Protein AF-0000000076751721 (afdb_homodimer)

InterPro domains:
  IPR011051 RmlC-like cupin domain superfamily [SSF51182] (11-124)
  IPR013096 Cupin 2, conserved barrel [PF07883] (48-107)
  IPR014710 RmlC-like jelly roll fold [G3DSA:2.60.120.10] (3-121)
  IPR052535 Bacilysin biosynthesis H2HPP isomerase [PTHR40112] (23-117)

Nearest PDB structures (foldseek):
  5fq0-assembly1_A  TM=9.113E-01  e=2.205E-09  Halomonas sp.
  5fq0-assembly2_D  TM=9.084E-01  e=3.042E-09  Halomonas sp.
  5fpz-assembly1_A-2  TM=9.018E-01  e=3.042E-09  Yersinia enterocolitica subsp. enterocolitica 8081
  5fpx-assembly1_A  TM=9.061E-01  e=2.602E-08  Yersinia enterocolitica subsp. enterocolitica 8081
  3h9a-assembly1_A  TM=8.568E-01  e=2.922E-06  Bacillus subtilis

Secondary structure (DSSP, 8-state):
--HHHHHBT--EEGGGSPEEEEETTEEEEEEE-SS-EEEEEEE-TT-----B--SS--EEEEEEESEEEEEETTEEEEEETTEEEEEPTT--EEEEE-SSSEEEEEEESSPPGGGHHHHHHHHHHHT-/--HHHHHBT--EEGGGSPEEEEETTEEEEEEE-SS-EEEEEEE-TT-----B--SS--EEEEEEESEEEEEETTEEEEEETTEEEEEPTT--EEEEE-SSSEEEEEEESSPPGGGHHHHHHHHHHHT-

Solvent-accessible surface area (backbone atoms only — not comparable to full-atom values): 13202 Å² total; per-residue (Å²): 133,64,51,37,73,74,36,50,80,36,79,42,37,61,89,73,35,66,74,42,76,81,48,79,48,36,36,38,30,48,52,44,44,76,37,36,23,40,39,41,33,45,38,36,59,85,42,84,53,73,77,45,64,45,74,85,47,54,41,37,39,30,27,73,35,41,30,29,37,37,27,50,74,82,43,76,39,79,36,38,54,50,18,34,37,33,43,54,47,54,48,38,35,36,59,44,41,71,31,80,66,16,29,39,35,38,41,25,51,61,42,60,72,93,44,48,71,63,35,43,53,40,53,56,59,67,73,102,133,64,51,37,72,73,36,47,81,37,79,43,36,61,89,73,36,64,74,42,76,79,48,80,47,35,36,38,30,47,53,43,44,74,38,36,23,40,39,42,30,45,36,36,59,83,40,85,54,72,74,46,62,44,75,85,47,55,43,36,39,30,26,73,34,39,30,28,38,38,27,49,73,84,42,75,39,79,37,38,55,50,18,35,36,31,44,52,47,55,47,38,33,37,59,44,41,72,30,80,66,15,31,39,36,38,41,26,51,61,42,61,72,94,43,48,71,61,34,43,53,40,52,56,62,72,72,107

Structure (mmCIF, N/CA/C/O backbone):
data_AF-0000000076751721-model_v1
#
loop_
_entity.id
_entity.type
_entity.pdbx_description
1 polymer 'Mannose-6-phosphate isomerase'
#
loop_
_atom_site.group_PDB
_atom_site.id
_atom_site.type_symbol
_atom_site.label_atom_id
_atom_site.label_alt_id
_atom_site.label_comp_id
_atom_site.label_asym_id
_atom_site.label_entity_id
_atom_site.label_seq_id
_atom_site.pdbx_PDB_ins_code
_atom_site.Cartn_x
_atom_site.Cartn_y
_atom_site.Cartn_z
_atom_site.occupancy
_atom_site.B_iso_or_equiv
_atom_site.auth_seq_id
_atom_site.auth_comp_id
_atom_site.auth_asym_id
_atom_site.auth_atom_id
_atom_site.pdbx_PDB_model_num
ATOM 1 N N . MET A 1 1 ? -14.953 -9.938 15.547 1 56.03 1 MET A N 1
ATOM 2 C CA . MET A 1 1 ? -14.539 -10.688 14.367 1 56.03 1 MET A CA 1
ATOM 3 C C . MET A 1 1 ? -13.32 -10.039 13.711 1 56.03 1 MET A C 1
ATOM 5 O O . MET A 1 1 ? -13.234 -8.812 13.617 1 56.03 1 MET A O 1
ATOM 9 N N . LYS A 1 2 ? -12.359 -10.883 13.203 1 81.06 2 LYS A N 1
ATOM 10 C CA . LYS A 1 2 ? -11.148 -10.445 12.5 1 81.06 2 LYS A CA 1
ATOM 11 C C . LYS A 1 2 ? -11.484 -9.906 11.117 1 81.06 2 LYS A C 1
ATOM 13 O O . LYS A 1 2 ? -12.18 -10.57 10.336 1 81.06 2 LYS A O 1
ATOM 18 N N . LEU A 1 3 ? -11.25 -8.672 10.844 1 82.69 3 LEU A N 1
ATOM 19 C CA . LEU A 1 3 ? -11.586 -8.016 9.586 1 82.69 3 LEU A CA 1
ATOM 20 C C . LEU A 1 3 ? -11.156 -8.867 8.398 1 82.69 3 LEU A C 1
ATOM 22 O O . LEU A 1 3 ? -11.859 -8.945 7.391 1 82.69 3 LEU A O 1
ATOM 26 N N . SER A 1 4 ? -10.125 -9.602 8.664 1 88.19 4 SER A N 1
ATOM 27 C CA . SER A 1 4 ? -9.547 -10.367 7.562 1 88.19 4 SER A CA 1
ATOM 28 C C . SER A 1 4 ? -10.469 -11.5 7.133 1 88.19 4 SER A C 1
ATOM 30 O O . SER A 1 4 ? -10.508 -11.859 5.953 1 88.19 4 SER A O 1
ATOM 32 N N . GLU A 1 5 ? -11.195 -12.055 8.055 1 90.12 5 GLU A N 1
ATOM 33 C CA . GLU A 1 5 ? -12.062 -13.188 7.73 1 90.12 5 GLU A CA 1
ATOM 34 C C . GLU A 1 5 ? -13.07 -12.82 6.652 1 90.12 5 GLU A C 1
ATOM 36 O O . GLU A 1 5 ? -13.344 -13.617 5.754 1 90.12 5 GLU A O 1
ATOM 41 N N . ALA A 1 6 ? -13.555 -11.617 6.734 1 91.19 6 ALA A N 1
ATOM 42 C CA . ALA A 1 6 ? -14.539 -11.156 5.758 1 91.19 6 ALA A CA 1
ATOM 43 C C . ALA A 1 6 ? -13.867 -10.805 4.43 1 91.19 6 ALA A C 1
ATOM 45 O O . ALA A 1 6 ? -14.531 -10.758 3.389 1 91.19 6 ALA A O 1
ATOM 46 N N . LEU A 1 7 ? -12.586 -10.578 4.426 1 96.19 7 LEU A N 1
ATOM 47 C CA . LEU A 1 7 ? -11.875 -10.023 3.275 1 96.19 7 LEU A CA 1
ATOM 48 C C . LEU A 1 7 ? -11.164 -11.117 2.492 1 96.19 7 LEU A C 1
ATOM 50 O O . LEU A 1 7 ? -10.867 -10.945 1.31 1 96.19 7 LEU A O 1
ATOM 54 N N . TYR A 1 8 ? -10.867 -12.281 3.115 1 97 8 TYR A N 1
ATOM 55 C CA . TYR A 1 8 ? -10.156 -13.359 2.432 1 97 8 TYR A CA 1
ATOM 56 C C . TYR A 1 8 ? -10.891 -13.773 1.159 1 97 8 TYR A C 1
ATOM 58 O O . TYR A 1 8 ? -12.094 -14.039 1.186 1 97 8 TYR A O 1
ATOM 66 N N . ARG A 1 9 ? -10.156 -13.742 0.009 1 97.25 9 ARG A N 1
ATOM 67 C CA . ARG A 1 9 ? -10.656 -14.266 -1.262 1 97.25 9 ARG A CA 1
ATOM 68 C C . ARG A 1 9 ? -11.797 -13.406 -1.791 1 97.25 9 ARG A C 1
ATOM 70 O O . ARG A 1 9 ? -12.664 -13.906 -2.516 1 97.25 9 ARG A O 1
ATOM 77 N N . THR A 1 10 ? -11.961 -12.227 -1.315 1 97.5 10 THR A N 1
ATOM 78 C CA . THR A 1 10 ? -12.977 -11.297 -1.781 1 97.5 10 THR A CA 1
ATOM 79 C C . THR A 1 10 ? -12.336 -10.109 -2.5 1 97.5 10 THR A C 1
ATOM 81 O O . THR A 1 10 ? -11.555 -9.367 -1.903 1 97.5 10 THR A O 1
ATOM 84 N N . VAL A 1 11 ? -12.656 -9.945 -3.781 1 98.5 11 VAL A N 1
ATOM 85 C CA . VAL A 1 11 ? -12.164 -8.766 -4.492 1 98.5 11 VAL A CA 1
ATOM 86 C C . VAL A 1 11 ? -12.914 -7.527 -4.02 1 98.5 11 VAL A C 1
ATOM 88 O O . VAL A 1 11 ? -14.148 -7.492 -4.059 1 98.5 11 VAL A O 1
ATOM 91 N N . VAL A 1 12 ? -12.219 -6.617 -3.576 1 98.44 12 VAL A N 1
ATOM 92 C CA . VAL A 1 12 ? -12.75 -5.301 -3.242 1 98.44 12 VAL A CA 1
ATOM 93 C C . VAL A 1 12 ? -12.125 -4.242 -4.148 1 98.44 12 VAL A C 1
ATOM 95 O O . VAL A 1 12 ? -10.922 -4.262 -4.395 1 98.44 12 VAL A O 1
ATOM 98 N N . ASN A 1 13 ? -12.875 -3.406 -4.707 1 98.56 13 ASN A N 1
ATOM 99 C CA . ASN A 1 13 ? -12.375 -2.227 -5.41 1 98.56 13 ASN A CA 1
ATOM 100 C C . ASN A 1 13 ? -12.648 -0.95 -4.617 1 98.56 13 ASN A C 1
ATOM 102 O O . ASN A 1 13 ? -13.648 -0.858 -3.902 1 98.56 13 ASN A O 1
ATOM 106 N N . TRP A 1 14 ? -11.758 0.009 -4.785 1 98.5 14 TRP A N 1
ATOM 107 C CA . TRP A 1 14 ? -12 1.271 -4.09 1 98.5 14 TRP A CA 1
ATOM 108 C C . TRP A 1 14 ? -13.406 1.783 -4.359 1 98.5 14 TRP A C 1
ATOM 110 O O . TRP A 1 14 ? -14.031 2.398 -3.488 1 98.5 14 TRP A O 1
ATOM 120 N N . ASP A 1 15 ? -13.922 1.521 -5.508 1 96.31 15 ASP A N 1
ATOM 121 C CA . ASP A 1 15 ? -15.25 1.991 -5.898 1 96.31 15 ASP A CA 1
ATOM 122 C C . ASP A 1 15 ? -16.328 1.364 -5.023 1 96.31 15 ASP A C 1
ATOM 124 O O . ASP A 1 15 ? -17.438 1.89 -4.93 1 96.31 15 ASP A O 1
ATOM 128 N N . ASP A 1 16 ? -16 0.216 -4.379 1 93.62 16 ASP A N 1
ATOM 129 C CA . ASP A 1 16 ? -16.969 -0.505 -3.561 1 93.62 16 ASP A CA 1
ATOM 130 C C . ASP A 1 16 ? -16.844 -0.116 -2.09 1 93.62 16 ASP A C 1
ATOM 132 O O . ASP A 1 16 ? -17.672 -0.507 -1.265 1 93.62 16 ASP A O 1
ATOM 136 N N . VAL A 1 17 ? -15.82 0.586 -1.726 1 98 17 VAL A N 1
ATOM 137 C CA . VAL A 1 17 ? -15.562 0.967 -0.34 1 98 17 VAL A CA 1
ATOM 138 C C . VAL A 1 17 ? -16.344 2.234 -0.001 1 98 17 VAL A C 1
ATOM 140 O O . VAL A 1 17 ? -16.25 3.236 -0.717 1 98 17 VAL A O 1
ATOM 143 N N . PRO A 1 18 ? -17.141 2.199 1.048 1 97.5 18 PRO A N 1
ATOM 144 C CA . PRO A 1 18 ? -17.859 3.414 1.437 1 97.5 18 PRO A CA 1
ATOM 145 C C . PRO A 1 18 ? -16.938 4.625 1.582 1 97.5 18 PRO A C 1
ATOM 147 O O . PRO A 1 18 ? -15.844 4.508 2.123 1 97.5 18 PRO A O 1
ATOM 150 N N . GLU A 1 19 ? -17.422 5.723 1.109 1 97.94 19 GLU A N 1
ATOM 151 C CA . GLU A 1 19 ? -16.641 6.961 1.143 1 97.94 19 GLU A CA 1
ATOM 152 C C . GLU A 1 19 ? -17.109 7.871 2.275 1 97.94 19 GLU A C 1
ATOM 154 O O . GLU A 1 19 ? -18.312 8.031 2.5 1 97.94 19 GLU A O 1
ATOM 159 N N . ASP A 1 20 ? -16.141 8.469 2.957 1 97.56 20 ASP A N 1
ATOM 160 C CA . ASP A 1 20 ? -16.406 9.531 3.92 1 97.56 20 ASP A CA 1
ATOM 161 C C . ASP A 1 20 ? -15.922 10.875 3.393 1 97.56 20 ASP A C 1
ATOM 163 O O . ASP A 1 20 ? -14.828 10.977 2.838 1 97.56 20 ASP A O 1
ATOM 167 N N . VAL A 1 21 ? -16.781 11.852 3.586 1 98.06 21 VAL A N 1
ATOM 168 C CA . VAL A 1 21 ? -16.312 13.219 3.391 1 98.06 21 VAL A CA 1
ATOM 169 C C . VAL A 1 21 ? -15.766 13.773 4.707 1 98.06 21 VAL A C 1
ATOM 171 O O . VAL A 1 21 ? -16.531 14.062 5.629 1 98.06 21 VAL A O 1
ATOM 174 N N . ILE A 1 22 ? -14.508 13.961 4.766 1 97.88 22 ILE A N 1
ATOM 175 C CA . ILE A 1 22 ? -13.852 14.375 6 1 97.88 22 ILE A CA 1
ATOM 176 C C . ILE A 1 22 ? -13.984 15.891 6.168 1 97.88 22 ILE A C 1
ATOM 178 O O . ILE A 1 22 ? -14.258 16.375 7.266 1 97.88 22 ILE A O 1
ATOM 182 N N . ARG A 1 23 ? -13.852 16.656 5.148 1 97.69 23 ARG A N 1
ATOM 183 C CA . ARG A 1 23 ? -14 18.094 4.98 1 97.69 23 ARG A CA 1
ATOM 184 C C . ARG A 1 23 ? -14.047 18.469 3.506 1 97.69 23 ARG A C 1
ATOM 186 O O . ARG A 1 23 ? -13.758 17.641 2.637 1 97.69 23 ARG A O 1
ATOM 193 N N . PRO A 1 24 ? -14.5 19.703 3.238 1 98 24 PRO A N 1
ATOM 194 C CA . PRO A 1 24 ? -14.539 20.078 1.822 1 98 24 PRO A CA 1
ATOM 195 C C . PRO A 1 24 ? -13.219 19.812 1.104 1 98 24 PRO A C 1
ATOM 197 O O . PRO A 1 24 ? -12.164 20.281 1.541 1 98 24 PRO A O 1
ATOM 200 N N . GLY A 1 25 ? -13.25 18.984 0.011 1 98.44 25 GLY A N 1
ATOM 201 C CA . GLY A 1 25 ? -12.07 18.703 -0.801 1 98.44 25 GLY A CA 1
ATOM 202 C C . GLY A 1 25 ? -11.32 17.469 -0.359 1 98.44 25 GLY A C 1
ATOM 203 O O . GLY A 1 25 ? -10.297 17.109 -0.953 1 98.44 25 GLY A O 1
ATOM 204 N N . VAL A 1 26 ? -11.758 16.812 0.747 1 98.75 26 VAL A N 1
ATOM 205 C CA . VAL A 1 26 ? -11.086 15.617 1.245 1 98.75 26 VAL A CA 1
ATOM 206 C C . VAL A 1 26 ? -12.094 14.477 1.374 1 98.75 26 VAL A C 1
ATOM 208 O O . VAL A 1 26 ? -12.984 14.523 2.223 1 98.75 26 VAL A O 1
ATOM 211 N N . ARG A 1 27 ? -11.953 13.492 0.488 1 98.62 27 ARG A N 1
ATOM 212 C CA . ARG A 1 27 ? -12.734 12.258 0.553 1 98.62 27 ARG A CA 1
ATOM 213 C C . ARG A 1 27 ? -11.844 11.07 0.887 1 98.62 27 ARG A C 1
ATOM 215 O O . ARG A 1 27 ? -10.719 10.969 0.393 1 98.62 27 ARG A O 1
ATOM 222 N N . ARG A 1 28 ? -12.391 10.172 1.728 1 98.75 28 ARG A N 1
ATOM 223 C CA . ARG A 1 28 ? -11.57 9.07 2.227 1 98.75 28 ARG A CA 1
ATOM 224 C C . ARG A 1 28 ? -12.305 7.738 2.092 1 98.75 28 ARG A C 1
ATOM 226 O O . ARG A 1 28 ? -13.516 7.664 2.322 1 98.75 28 ARG A O 1
ATOM 233 N N . ARG A 1 29 ? -11.648 6.715 1.671 1 98.62 29 ARG A N 1
ATOM 234 C CA . ARG A 1 29 ? -12.047 5.312 1.725 1 98.62 29 ARG A CA 1
ATOM 235 C C . ARG A 1 29 ? -11.031 4.484 2.502 1 98.62 29 ARG A C 1
ATOM 237 O O . ARG A 1 29 ? -9.82 4.68 2.359 1 98.62 29 ARG A O 1
ATOM 244 N N . VAL A 1 30 ? -11.531 3.555 3.371 1 98.69 30 VAL A N 1
ATOM 245 C CA . VAL A 1 30 ? -10.617 2.812 4.238 1 98.69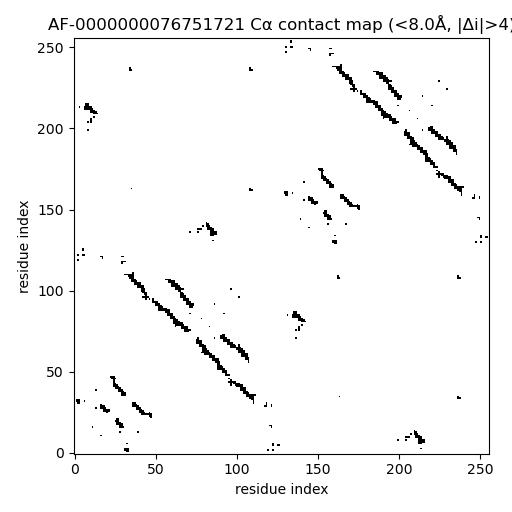 30 VAL A CA 1
ATOM 246 C C . VAL A 1 30 ? -10.789 1.313 4.008 1 98.69 30 VAL A C 1
ATOM 248 O O . VAL A 1 30 ? -11.906 0.791 4.09 1 98.69 30 VAL A O 1
ATOM 251 N N . TYR A 1 31 ? -9.766 0.649 3.641 1 98.44 31 TYR A N 1
ATOM 252 C CA . TYR A 1 31 ? -9.641 -0.803 3.586 1 98.44 31 TYR A CA 1
ATOM 253 C C . TYR A 1 31 ? -8.641 -1.3 4.629 1 98.44 31 TYR A C 1
ATOM 255 O O . TYR A 1 31 ? -7.469 -0.928 4.602 1 98.44 31 TYR A O 1
ATOM 263 N N . SER A 1 32 ? -9.086 -2.117 5.543 1 98.38 32 SER A N 1
ATOM 264 C CA . SER A 1 32 ? -8.211 -2.566 6.621 1 98.38 32 SER A CA 1
ATOM 265 C C . SER A 1 32 ? -8.297 -4.078 6.809 1 98.38 32 SER A C 1
ATOM 267 O O . SER A 1 32 ? -9.391 -4.633 6.91 1 98.38 32 SER A O 1
ATOM 269 N N . THR A 1 33 ? -7.156 -4.723 6.75 1 97.81 33 THR A N 1
ATOM 270 C CA . THR A 1 33 ? -7.031 -6.082 7.266 1 97.81 33 THR A CA 1
ATOM 271 C C . THR A 1 33 ? -6.645 -6.066 8.742 1 97.81 33 THR A C 1
ATOM 273 O O . THR A 1 33 ? -6.648 -5.008 9.383 1 97.81 33 THR A O 1
ATOM 276 N N . ASP A 1 34 ? -6.375 -7.258 9.289 1 96.75 34 ASP A N 1
ATOM 277 C CA . ASP A 1 34 ? -5.914 -7.316 10.672 1 96.75 34 ASP A CA 1
ATOM 278 C C . ASP A 1 34 ? -4.473 -6.824 10.789 1 96.75 34 ASP A C 1
ATOM 280 O O . ASP A 1 34 ? -4.004 -6.52 11.891 1 96.75 34 ASP A O 1
ATOM 284 N N . GLU A 1 35 ? -3.74 -6.723 9.672 1 97.38 35 GLU A N 1
ATOM 285 C CA . GLU A 1 35 ? -2.303 -6.477 9.742 1 97.38 35 GLU A CA 1
ATOM 286 C C . GLU A 1 35 ? -1.947 -5.113 9.148 1 97.38 35 GLU A C 1
ATOM 288 O O . GLU A 1 35 ? -0.91 -4.539 9.477 1 97.38 35 GLU A O 1
ATOM 293 N N . VAL A 1 36 ? -2.758 -4.637 8.25 1 98.44 36 VAL A N 1
ATOM 294 C CA . VAL A 1 36 ? -2.424 -3.406 7.543 1 98.44 36 VAL A CA 1
ATOM 295 C C . VAL A 1 36 ? -3.703 -2.646 7.195 1 98.44 36 VAL A C 1
ATOM 297 O O . VAL A 1 36 ? -4.75 -3.256 6.965 1 98.44 36 VAL A O 1
ATOM 300 N N . MET A 1 37 ? -3.627 -1.341 7.277 1 98.69 37 MET A N 1
ATOM 301 C CA . MET A 1 37 ? -4.727 -0.445 6.93 1 98.69 37 MET A CA 1
ATOM 302 C C . MET A 1 37 ? -4.316 0.504 5.809 1 98.69 37 MET A C 1
ATOM 304 O O . MET A 1 37 ? -3.242 1.104 5.855 1 98.69 37 MET A O 1
ATOM 308 N N . LEU A 1 38 ? -5.129 0.539 4.77 1 98.88 38 LEU A N 1
ATOM 309 C CA . LEU A 1 38 ? -4.969 1.455 3.645 1 98.88 38 LEU A CA 1
ATOM 310 C C . LEU A 1 38 ? -6.051 2.533 3.664 1 98.88 38 LEU A C 1
ATOM 312 O O . LEU A 1 38 ? -7.242 2.221 3.676 1 98.88 38 LEU A O 1
ATOM 316 N N . CYS A 1 39 ? -5.641 3.773 3.697 1 98.88 39 CYS A N 1
ATOM 317 C CA . CYS A 1 39 ? -6.547 4.914 3.613 1 98.88 39 CYS A CA 1
ATOM 318 C C . CYS A 1 39 ? -6.352 5.672 2.307 1 98.88 39 CYS A C 1
ATOM 320 O O . CYS A 1 39 ? -5.344 6.363 2.133 1 98.88 39 CYS A O 1
ATOM 322 N N . TRP A 1 40 ? -7.293 5.512 1.4 1 98.81 40 TRP A N 1
ATOM 323 C CA . TRP A 1 40 ? -7.305 6.156 0.091 1 98.81 40 TRP A CA 1
ATOM 324 C C . TRP A 1 40 ? -7.977 7.523 0.162 1 98.81 40 TRP A C 1
ATOM 326 O O . TRP A 1 40 ? -9.125 7.637 0.599 1 98.81 40 TRP A O 1
ATOM 336 N N . HIS A 1 41 ? -7.273 8.578 -0.201 1 98.88 41 HIS A N 1
ATOM 337 C CA . HIS A 1 41 ? -7.785 9.938 -0.125 1 98.88 41 HIS A CA 1
ATOM 338 C C . HIS A 1 41 ? -7.805 10.602 -1.5 1 98.88 41 HIS A C 1
ATOM 340 O O . HIS A 1 41 ? -6.812 10.555 -2.229 1 98.88 41 HIS A O 1
ATOM 346 N N . SER A 1 42 ? -8.898 11.188 -1.863 1 98.81 42 SER A N 1
ATOM 347 C CA . SER A 1 42 ? -8.984 12.156 -2.951 1 98.81 42 SER A CA 1
ATOM 348 C C . SER A 1 42 ? -8.914 13.586 -2.424 1 98.81 42 SER A C 1
ATOM 350 O O . SER A 1 42 ? -9.734 13.984 -1.599 1 98.81 42 SER A O 1
ATOM 352 N N . LEU A 1 43 ? -7.973 14.32 -2.924 1 98.88 43 LEU A N 1
ATOM 353 C CA . LEU A 1 43 ? -7.656 15.617 -2.33 1 98.88 43 LEU A CA 1
ATOM 354 C C . LEU A 1 43 ? -7.789 16.734 -3.359 1 98.88 43 LEU A C 1
ATOM 356 O O . LEU A 1 43 ? -7.234 16.641 -4.457 1 98.88 43 LEU A O 1
ATOM 360 N N . SER A 1 44 ? -8.438 17.781 -3.006 1 98.75 44 SER A N 1
ATOM 361 C CA . SER A 1 44 ? -8.617 18.906 -3.906 1 98.75 44 SER A CA 1
ATOM 362 C C . SER A 1 44 ? -7.566 19.984 -3.662 1 98.75 44 SER A C 1
ATOM 364 O O . SER A 1 44 ? -7.172 20.219 -2.52 1 98.75 44 SER A O 1
ATOM 366 N N . VAL A 1 45 ? -7.188 20.594 -4.734 1 98.75 45 VAL A N 1
ATOM 367 C CA . VAL A 1 45 ? -6.371 21.797 -4.598 1 98.75 45 VAL A CA 1
ATOM 368 C C . VAL A 1 45 ? -7.164 22.891 -3.871 1 98.75 45 VAL A C 1
ATOM 370 O O . VAL A 1 45 ? -8.328 23.125 -4.191 1 98.75 45 VAL A O 1
ATOM 373 N N . GLY A 1 46 ? -6.57 23.438 -2.871 1 98.38 46 GLY A N 1
ATOM 374 C CA . GLY A 1 46 ? -7.215 24.531 -2.152 1 98.38 46 GLY A CA 1
ATOM 375 C C . GLY A 1 46 ? -7.906 24.078 -0.88 1 98.38 46 GLY A C 1
ATOM 376 O O . GLY A 1 46 ? -8.453 24.891 -0.141 1 98.38 46 GLY A O 1
ATOM 377 N N . MET A 1 47 ? -7.852 22.797 -0.566 1 98.19 47 MET A N 1
ATOM 378 C CA . MET A 1 47 ? -8.445 22.281 0.662 1 98.19 47 MET A CA 1
ATOM 379 C C . MET A 1 47 ? -7.758 22.859 1.891 1 98.19 47 MET A C 1
ATOM 381 O O . MET A 1 47 ? -6.637 23.359 1.8 1 98.19 47 MET A O 1
ATOM 385 N N . ASP A 1 48 ? -8.469 22.766 3.021 1 98 48 ASP A N 1
ATOM 386 C CA . ASP A 1 48 ? -7.836 23.109 4.289 1 98 48 ASP A CA 1
ATOM 387 C C . ASP A 1 48 ? -6.762 22.109 4.668 1 98 48 ASP A C 1
ATOM 389 O O . ASP A 1 48 ? -7.004 20.891 4.641 1 98 48 ASP A O 1
ATOM 393 N N . LEU A 1 49 ? -5.516 22.375 5 1 96.69 49 LEU A N 1
ATOM 394 C CA . LEU A 1 49 ? -4.352 21.5 5.156 1 96.69 49 LEU A CA 1
ATOM 395 C C . LEU A 1 49 ? -4.34 20.844 6.531 1 96.69 49 LEU A C 1
ATOM 397 O O . LEU A 1 49 ? -3.902 19.703 6.676 1 96.69 49 LEU A O 1
ATOM 401 N N . ARG A 1 50 ? -4.648 21.297 7.523 1 95.69 50 ARG A N 1
ATOM 402 C CA . ARG A 1 50 ? -4.809 20.812 8.891 1 95.69 50 ARG A CA 1
ATOM 403 C C . ARG A 1 50 ? -3.568 20.062 9.367 1 95.69 50 ARG A C 1
ATOM 405 O O . ARG A 1 50 ? -3.586 18.844 9.492 1 95.69 50 ARG A O 1
ATOM 412 N N . PRO A 1 51 ? -2.533 20.719 9.766 1 98.19 51 PRO A N 1
ATOM 413 C CA . PRO A 1 51 ? -1.348 20.078 10.352 1 98.19 51 PRO A CA 1
ATOM 414 C C . PRO A 1 51 ? -1.667 19.281 11.609 1 98.19 51 PRO A C 1
ATOM 416 O O . PRO A 1 51 ? -2.492 19.703 12.422 1 98.19 51 PRO A O 1
ATOM 419 N N . HIS A 1 52 ? -1.099 18.031 11.773 1 98.06 52 HIS A N 1
ATOM 420 C CA . HIS A 1 52 ? -1.307 17.172 12.938 1 98.06 52 HIS A CA 1
ATOM 421 C C . HIS A 1 52 ? -0.163 16.188 13.094 1 98.06 52 HIS A C 1
ATOM 423 O O . HIS A 1 52 ? 0.755 16.141 12.273 1 98.06 52 HIS A O 1
ATOM 429 N N . SER A 1 53 ? -0.135 15.461 14.195 1 97.69 53 SER A N 1
ATOM 430 C CA . SER A 1 53 ? 0.855 14.422 14.461 1 97.69 53 SER A CA 1
ATOM 431 C C . SER A 1 53 ? 0.22 13.211 15.141 1 97.69 53 SER A C 1
ATOM 433 O O . SER A 1 53 ? -0.899 13.297 15.648 1 97.69 53 SER A O 1
ATOM 435 N N . HIS A 1 54 ? 0.823 12.094 14.914 1 95.19 54 HIS A N 1
ATOM 436 C CA . HIS A 1 54 ? 0.498 10.859 15.633 1 95.19 54 HIS A CA 1
ATOM 437 C C . HIS A 1 54 ? 1.698 10.352 16.422 1 95.19 54 HIS A C 1
ATOM 439 O O . HIS A 1 54 ? 2.791 10.203 15.867 1 95.19 54 HIS A O 1
ATOM 445 N N . ALA A 1 55 ? 1.512 10.031 17.688 1 92.44 55 ALA A N 1
ATOM 446 C CA . ALA A 1 55 ? 2.635 9.711 18.562 1 92.44 55 ALA A CA 1
ATOM 447 C C . ALA A 1 55 ? 3.037 8.25 18.438 1 92.44 55 ALA A C 1
ATOM 449 O O . ALA A 1 55 ? 4.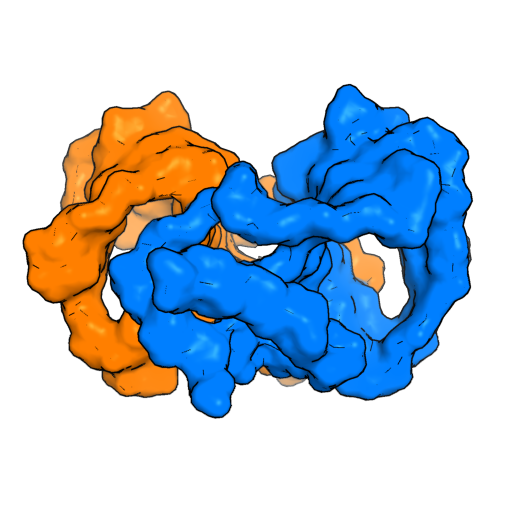199 7.895 18.641 1 92.44 55 ALA A O 1
ATOM 450 N N . ASP A 1 56 ? 2.203 7.41 18.031 1 92.56 56 ASP A N 1
ATOM 451 C CA . ASP A 1 56 ? 2.402 5.996 18.328 1 92.56 56 ASP A CA 1
ATOM 452 C C . ASP A 1 56 ? 2.613 5.191 17.047 1 92.56 56 ASP A C 1
ATOM 454 O O . ASP A 1 56 ? 2.777 3.971 17.094 1 92.56 56 ASP A O 1
ATOM 458 N N . PHE A 1 57 ? 2.58 5.805 15.922 1 94.94 57 PHE A N 1
ATOM 459 C CA . PHE A 1 57 ? 2.777 5 14.719 1 94.94 57 PHE A CA 1
ATOM 460 C C . PHE A 1 57 ? 3.35 5.848 13.594 1 94.94 57 PHE A C 1
ATOM 462 O O . PHE A 1 57 ? 3.121 7.055 13.539 1 94.94 57 PHE A O 1
ATOM 469 N N . ASP A 1 58 ? 4.148 5.238 12.719 1 97.88 58 ASP A N 1
ATOM 470 C CA . ASP A 1 58 ? 4.578 5.828 11.453 1 97.88 58 ASP A CA 1
ATOM 471 C C . ASP A 1 58 ? 3.43 5.859 10.445 1 97.88 58 ASP A C 1
ATOM 473 O O . ASP A 1 58 ? 2.465 5.105 10.578 1 97.88 58 ASP A O 1
ATOM 477 N N . GLN A 1 59 ? 3.492 6.738 9.586 1 98.69 59 GLN A N 1
ATOM 478 C CA . GLN A 1 59 ? 2.578 6.82 8.453 1 98.69 59 GLN A CA 1
ATOM 479 C C . GLN A 1 59 ? 3.34 6.777 7.129 1 98.69 59 GLN A C 1
ATOM 481 O O . GLN A 1 59 ? 4.227 7.602 6.891 1 98.69 59 GLN A O 1
ATOM 486 N N . LEU A 1 60 ? 3.078 5.781 6.301 1 98.88 60 LEU A N 1
ATOM 487 C CA . LEU A 1 60 ? 3.631 5.738 4.953 1 98.88 60 LEU A CA 1
ATOM 488 C C . LEU A 1 60 ? 2.646 6.32 3.941 1 98.88 60 LEU A C 1
ATOM 490 O O . LEU A 1 60 ? 1.548 5.789 3.762 1 98.88 60 LEU A O 1
ATOM 494 N N . ALA A 1 61 ? 3.006 7.434 3.318 1 98.94 61 ALA A N 1
ATOM 495 C CA . ALA A 1 61 ? 2.172 8.094 2.314 1 98.94 61 ALA A CA 1
ATOM 496 C C . ALA A 1 61 ? 2.631 7.738 0.903 1 98.94 61 ALA A C 1
ATOM 498 O O . ALA A 1 61 ? 3.826 7.781 0.603 1 98.94 61 ALA A O 1
ATOM 499 N N . LEU A 1 62 ? 1.763 7.363 0.054 1 98.94 62 LEU A N 1
ATOM 500 C CA . LEU A 1 62 ? 1.983 7.145 -1.372 1 98.94 62 LEU A CA 1
ATOM 501 C C . LEU A 1 62 ? 1.122 8.086 -2.205 1 98.94 62 LEU A C 1
ATOM 503 O O . LEU A 1 62 ? -0.053 8.297 -1.897 1 98.94 62 LEU A O 1
ATOM 507 N N . ILE A 1 63 ? 1.673 8.633 -3.271 1 98.94 63 ILE A N 1
ATOM 508 C CA . ILE A 1 63 ? 0.864 9.344 -4.258 1 98.94 63 ILE A CA 1
ATOM 509 C C . ILE A 1 63 ? 0.547 8.422 -5.43 1 98.94 63 ILE A C 1
ATOM 511 O O . ILE A 1 63 ? 1.451 7.988 -6.148 1 98.94 63 ILE A O 1
ATOM 515 N N . LEU A 1 64 ? -0.706 8.102 -5.609 1 98.75 64 LEU A N 1
ATOM 516 C CA . LEU A 1 64 ? -1.13 7.223 -6.695 1 98.75 64 LEU A CA 1
ATOM 517 C C . LEU A 1 64 ? -1.362 8.016 -7.977 1 98.75 64 LEU A C 1
ATOM 519 O O . LEU A 1 64 ? -1.187 7.496 -9.078 1 98.75 64 LEU A O 1
ATOM 523 N N . ALA A 1 65 ? -1.789 9.203 -7.828 1 98.62 65 ALA A N 1
ATOM 524 C CA . ALA A 1 65 ? -2.031 10.109 -8.945 1 98.62 65 ALA A CA 1
ATOM 525 C C . ALA A 1 65 ? -1.829 11.562 -8.523 1 98.62 65 ALA A C 1
ATOM 527 O O . ALA A 1 65 ? -2.158 11.945 -7.398 1 98.62 65 ALA A O 1
ATOM 528 N N . GLY A 1 66 ? -1.327 12.375 -9.453 1 98.69 66 GLY A N 1
ATOM 529 C CA . GLY A 1 66 ? -1.184 13.805 -9.234 1 98.69 66 GLY A CA 1
ATOM 530 C C . GLY A 1 66 ? 0.132 14.18 -8.578 1 98.69 66 GLY A C 1
ATOM 531 O O . GLY A 1 66 ? 1.133 13.477 -8.734 1 98.69 66 GLY A O 1
ATOM 532 N N . GLU A 1 67 ? 0.109 15.398 -8.07 1 98.88 67 GLU A N 1
ATOM 533 C CA . GLU A 1 67 ? 1.284 16 -7.457 1 98.88 67 GLU A CA 1
ATOM 534 C C . GLU A 1 67 ? 0.917 16.734 -6.164 1 98.88 67 GLU A C 1
ATOM 536 O O . GLU A 1 67 ? -0.147 17.344 -6.074 1 98.88 67 GLU A O 1
ATOM 541 N N . ALA A 1 68 ? 1.812 16.656 -5.199 1 98.94 68 ALA A N 1
ATOM 542 C CA . ALA A 1 68 ? 1.582 17.344 -3.926 1 98.94 68 ALA A CA 1
ATOM 543 C C . ALA A 1 68 ? 2.9 17.703 -3.252 1 98.94 68 ALA A C 1
ATOM 545 O O . ALA A 1 68 ? 3.941 17.109 -3.543 1 98.94 68 ALA A O 1
ATOM 546 N N . ASP A 1 69 ? 2.871 18.688 -2.508 1 98.94 69 ASP A N 1
ATOM 547 C CA . ASP A 1 69 ? 3.898 18.906 -1.496 1 98.94 69 ASP A CA 1
ATOM 548 C C . ASP A 1 69 ? 3.475 18.328 -0.147 1 98.94 69 ASP A C 1
ATOM 550 O O . ASP A 1 69 ? 2.447 18.719 0.408 1 98.94 69 ASP A O 1
ATOM 554 N N . TYR A 1 70 ? 4.215 17.359 0.317 1 98.94 70 TYR A N 1
ATOM 555 C CA . TYR A 1 70 ? 3.982 16.766 1.63 1 98.94 70 TYR A CA 1
ATOM 556 C C . TYR A 1 70 ? 4.93 17.344 2.67 1 98.94 70 TYR A C 1
ATOM 558 O O . TYR A 1 70 ? 6.152 17.25 2.531 1 98.94 70 TYR A O 1
ATOM 566 N N . TYR A 1 71 ? 4.367 17.938 3.691 1 98.94 71 TYR A N 1
ATOM 567 C CA . TYR A 1 71 ? 5.176 18.625 4.688 1 98.94 71 TYR A CA 1
ATOM 568 C C . TYR A 1 71 ? 5.41 17.734 5.906 1 98.94 71 TYR A C 1
ATOM 570 O O . TYR A 1 71 ? 4.473 17.125 6.426 1 98.94 71 TYR A O 1
ATOM 578 N N . ILE A 1 72 ? 6.668 17.656 6.32 1 98.81 72 ILE A N 1
ATOM 579 C CA . ILE A 1 72 ? 7.055 17.094 7.609 1 98.81 72 ILE A CA 1
ATOM 580 C C . ILE A 1 72 ? 7.867 18.125 8.398 1 98.81 72 ILE A C 1
ATOM 582 O O . ILE A 1 72 ? 8.93 18.562 7.949 1 98.81 72 ILE A O 1
ATOM 586 N N . ASP A 1 73 ? 7.34 18.516 9.547 1 98.31 73 ASP A N 1
ATOM 587 C CA . ASP A 1 73 ? 7.957 19.562 10.367 1 98.31 73 ASP A CA 1
ATOM 588 C C . ASP A 1 73 ? 8.289 20.797 9.531 1 98.31 73 ASP A C 1
ATOM 590 O O . ASP A 1 73 ? 9.422 21.281 9.555 1 98.31 73 ASP A O 1
ATOM 594 N N . ASP A 1 74 ? 7.363 21.094 8.656 1 97.44 74 ASP A N 1
ATOM 595 C CA . ASP A 1 74 ? 7.324 22.328 7.871 1 97.44 74 ASP A CA 1
ATOM 596 C C . ASP A 1 74 ? 8.344 22.281 6.734 1 97.44 74 ASP A C 1
ATOM 598 O O . ASP A 1 74 ? 8.633 23.312 6.117 1 97.44 74 ASP A O 1
ATOM 602 N N . VAL A 1 75 ? 8.969 21.141 6.52 1 98.5 75 VAL A N 1
ATOM 603 C CA . VAL A 1 75 ? 9.82 20.953 5.352 1 98.5 75 VAL A CA 1
ATOM 604 C C . VAL A 1 75 ? 9.016 20.297 4.223 1 98.5 75 VAL A C 1
ATOM 606 O O . VAL A 1 75 ? 8.453 19.219 4.391 1 98.5 75 VAL A O 1
ATOM 609 N N . PRO A 1 76 ? 8.898 20.953 3.066 1 98.69 76 PRO A N 1
ATOM 610 C CA . PRO A 1 76 ? 8.133 20.375 1.955 1 98.69 76 PRO A CA 1
ATOM 611 C C . PRO A 1 76 ? 8.883 19.25 1.238 1 98.69 76 PRO A C 1
ATOM 613 O O . PRO A 1 76 ? 10.102 19.344 1.045 1 98.69 76 PRO A O 1
ATOM 616 N N . HIS A 1 77 ? 8.234 18.266 0.896 1 98.88 77 HIS A N 1
ATOM 617 C CA . HIS A 1 77 ? 8.688 17.141 0.078 1 98.88 77 HIS A CA 1
ATOM 618 C C . HIS A 1 77 ? 7.812 16.969 -1.161 1 98.88 77 HIS A C 1
ATOM 620 O O . HIS A 1 77 ? 6.641 16.609 -1.056 1 98.88 77 HIS A O 1
ATOM 626 N N . ARG A 1 78 ? 8.344 17.219 -2.293 1 98.88 78 ARG A N 1
ATOM 627 C CA . ARG A 1 78 ? 7.59 17.094 -3.537 1 98.88 78 ARG A CA 1
ATOM 628 C C . ARG A 1 78 ? 7.348 15.625 -3.885 1 98.88 78 ARG A C 1
ATOM 630 O O . ARG A 1 78 ? 8.289 14.844 -3.979 1 98.88 78 ARG A O 1
ATOM 637 N N . MET A 1 79 ? 6.098 15.352 -4.074 1 98.81 79 MET A N 1
ATOM 638 C CA . MET A 1 79 ? 5.703 13.984 -4.41 1 98.81 79 MET A CA 1
ATOM 639 C C . MET A 1 79 ? 4.855 13.961 -5.68 1 98.81 79 MET A C 1
ATOM 641 O O . MET A 1 79 ? 3.998 14.828 -5.875 1 98.81 79 MET A O 1
ATOM 645 N N . THR A 1 80 ? 5.152 13.047 -6.543 1 98.81 80 THR A N 1
ATOM 646 C CA . THR A 1 80 ? 4.379 12.781 -7.75 1 98.81 80 THR A CA 1
ATOM 647 C C . THR A 1 80 ? 3.879 11.344 -7.77 1 98.81 80 THR A C 1
ATOM 649 O O . THR A 1 80 ? 4.191 10.555 -6.867 1 98.81 80 THR A O 1
ATOM 652 N N . ALA A 1 81 ? 3.074 11.031 -8.734 1 98.75 81 ALA A N 1
ATOM 653 C CA . ALA A 1 81 ? 2.576 9.656 -8.836 1 98.75 81 ALA A CA 1
ATOM 654 C C . ALA A 1 81 ? 3.715 8.648 -8.711 1 98.75 81 ALA A C 1
ATOM 656 O O . ALA A 1 81 ? 4.754 8.789 -9.359 1 98.75 81 ALA A O 1
ATOM 657 N N . GLY A 1 82 ? 3.518 7.707 -7.762 1 98.62 82 GLY A N 1
ATOM 658 C CA . GLY A 1 82 ? 4.523 6.684 -7.539 1 98.62 82 GLY A CA 1
ATOM 659 C C . GLY A 1 82 ? 5.445 6.996 -6.375 1 98.62 82 GLY A C 1
ATOM 660 O O . GLY A 1 82 ? 6.23 6.145 -5.949 1 98.62 82 GLY A O 1
ATOM 661 N N . SER A 1 83 ? 5.352 8.188 -5.832 1 98.88 83 SER A N 1
ATOM 662 C CA . SER A 1 83 ? 6.195 8.594 -4.719 1 98.88 83 SER A CA 1
ATOM 663 C C . SER A 1 83 ? 5.734 7.965 -3.41 1 98.88 83 SER A C 1
ATOM 665 O O . SER A 1 83 ? 4.539 7.727 -3.219 1 98.88 83 SER A O 1
ATOM 667 N N . MET A 1 84 ? 6.672 7.695 -2.51 1 98.81 84 MET A N 1
ATOM 668 C CA . MET A 1 84 ? 6.473 7.254 -1.132 1 98.81 84 MET A CA 1
ATOM 669 C C . MET A 1 84 ? 7.242 8.141 -0.159 1 98.81 84 MET A C 1
ATOM 671 O O . MET A 1 84 ? 8.344 8.602 -0.466 1 98.81 84 MET A O 1
ATOM 675 N N . LEU A 1 85 ? 6.648 8.391 0.936 1 98.88 85 LEU A N 1
ATOM 676 C CA . LEU A 1 85 ? 7.254 9.18 2.006 1 98.88 85 LEU A CA 1
ATOM 677 C C . LEU A 1 85 ? 6.867 8.625 3.373 1 98.88 85 LEU A C 1
ATOM 679 O O . LEU A 1 85 ? 5.68 8.539 3.699 1 98.88 85 LEU A O 1
ATOM 683 N N . LEU A 1 86 ? 7.863 8.227 4.152 1 98.81 86 LEU A N 1
ATOM 684 C CA . LEU A 1 86 ? 7.625 7.707 5.496 1 98.81 86 LEU A CA 1
ATOM 685 C C . LEU A 1 86 ? 7.707 8.82 6.535 1 98.81 86 LEU A C 1
ATOM 687 O O . LEU A 1 86 ? 8.758 9.43 6.711 1 98.81 86 LEU A O 1
ATOM 691 N N . VAL A 1 87 ? 6.605 9.078 7.172 1 98.75 87 VAL A N 1
ATOM 692 C CA . VAL A 1 87 ? 6.488 10.07 8.234 1 98.75 87 VAL A CA 1
ATOM 693 C C . VAL A 1 87 ? 6.73 9.414 9.586 1 98.75 87 VAL A C 1
ATOM 695 O O . VAL A 1 87 ? 5.98 8.523 9.992 1 98.75 87 VAL A O 1
ATOM 698 N N . PRO A 1 88 ? 7.77 9.805 10.297 1 98.06 88 PRO A N 1
ATOM 699 C CA . PRO A 1 88 ? 8.023 9.164 11.586 1 98.06 88 PRO A CA 1
ATOM 700 C C . PRO A 1 88 ? 6.988 9.539 12.648 1 98.06 88 PRO A C 1
ATOM 702 O O . PRO A 1 88 ? 6.488 10.672 12.648 1 98.06 88 PRO A O 1
ATOM 705 N N . ALA A 1 89 ? 6.746 8.562 13.516 1 97.69 89 ALA A N 1
ATOM 706 C CA . ALA A 1 89 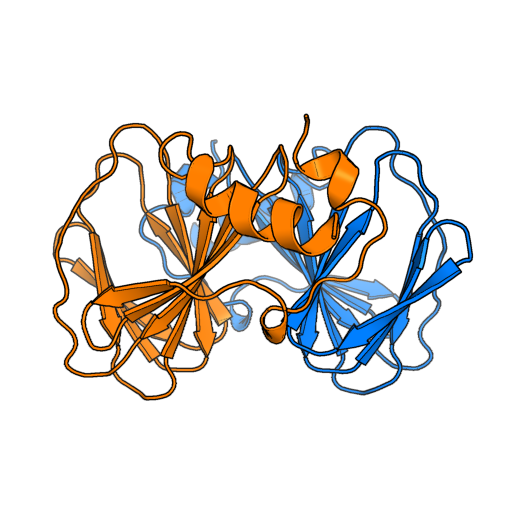? 5.879 8.828 14.656 1 97.69 89 ALA A CA 1
ATOM 707 C C . ALA A 1 89 ? 6.293 10.109 15.375 1 97.69 89 ALA A C 1
ATOM 709 O O . ALA A 1 89 ? 7.484 10.359 15.57 1 97.69 89 ALA A O 1
ATOM 710 N N . GLY A 1 90 ? 5.297 10.938 15.656 1 98 90 GLY A N 1
ATOM 711 C CA . GLY A 1 90 ? 5.531 12.148 16.422 1 98 90 GLY A CA 1
ATOM 712 C C . GLY A 1 90 ? 5.738 13.375 15.562 1 98 90 GLY A C 1
ATOM 713 O O . GLY A 1 90 ? 5.609 14.5 16.031 1 98 90 GLY A O 1
ATOM 714 N N . ALA A 1 91 ? 6.121 13.234 14.32 1 98.38 91 ALA A N 1
ATOM 715 C CA . ALA A 1 91 ? 6.406 14.367 13.438 1 98.38 91 ALA A CA 1
ATOM 716 C C . ALA A 1 91 ? 5.121 15.055 12.992 1 98.38 91 ALA A C 1
ATOM 718 O O . ALA A 1 91 ? 4.152 14.391 12.617 1 98.38 91 ALA A O 1
ATOM 719 N N . GLU A 1 92 ? 5.07 16.312 13.094 1 98.69 92 GLU A N 1
ATOM 720 C CA . GLU A 1 92 ? 3.963 17.047 12.5 1 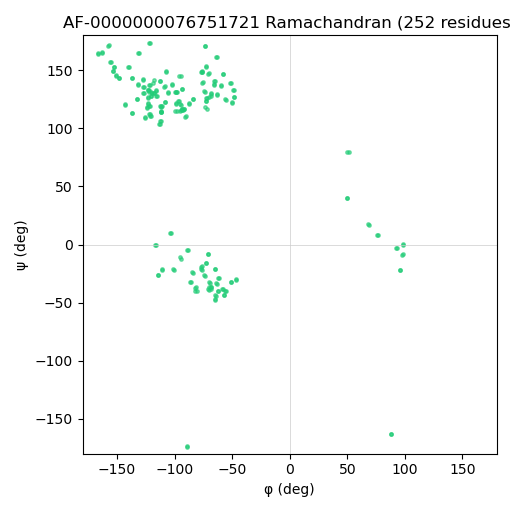98.69 92 GLU A CA 1
ATOM 721 C C . GLU A 1 92 ? 3.986 16.938 10.977 1 98.69 92 GLU A C 1
ATOM 723 O O . GLU A 1 92 ? 5.047 17.047 10.359 1 98.69 92 GLU A O 1
ATOM 728 N N . HIS A 1 93 ? 2.789 16.75 10.352 1 98.81 93 HIS A N 1
ATOM 729 C CA . HIS A 1 93 ? 2.777 16.578 8.898 1 98.81 93 HIS A CA 1
ATOM 730 C C . HIS A 1 93 ? 1.429 16.969 8.312 1 98.81 93 HIS A C 1
ATOM 732 O O . HIS A 1 93 ? 0.43 17.047 9.031 1 98.81 93 HIS A O 1
ATOM 738 N N . TYR A 1 94 ? 1.394 17.312 7.07 1 98.81 94 TYR A N 1
ATOM 739 C CA . TYR A 1 94 ? 0.218 17.594 6.25 1 98.81 94 TYR A CA 1
ATOM 740 C C . TYR A 1 94 ? 0.568 17.562 4.766 1 98.81 94 TYR A C 1
ATOM 742 O O . TYR A 1 94 ? 1.746 17.562 4.402 1 98.81 94 TYR A O 1
ATOM 750 N N . ILE A 1 95 ? -0.456 17.484 3.912 1 98.88 95 ILE A N 1
ATOM 751 C CA . ILE A 1 95 ? -0.258 17.359 2.473 1 98.88 95 ILE A CA 1
ATOM 752 C C . ILE A 1 95 ? -0.972 18.5 1.748 1 98.88 95 ILE A C 1
ATOM 754 O O . ILE A 1 95 ? -2.104 18.844 2.092 1 98.88 95 ILE A O 1
ATOM 758 N N . LYS A 1 96 ? -0.287 19.109 0.847 1 98.88 96 LYS A N 1
ATOM 759 C CA . LYS A 1 96 ? -0.834 20.156 -0.016 1 98.88 96 LYS A CA 1
ATOM 760 C C . LYS A 1 96 ? -0.901 19.688 -1.468 1 98.88 96 LYS A C 1
ATOM 762 O O . LYS A 1 96 ? 0.11 19.688 -2.172 1 98.88 96 LYS A O 1
ATOM 767 N N . PRO A 1 97 ? -2.105 19.344 -1.953 1 98.88 97 PRO A N 1
ATOM 768 C CA . PRO A 1 97 ? -2.219 18.969 -3.369 1 98.88 97 PRO A CA 1
ATOM 769 C C . PRO A 1 97 ? -1.917 20.141 -4.301 1 98.88 97 PRO A C 1
ATOM 771 O O . PRO A 1 97 ? -2.33 21.281 -4.035 1 98.88 97 PRO A O 1
ATOM 774 N N . LEU A 1 98 ? -1.225 19.812 -5.379 1 98.81 98 LEU A N 1
ATOM 775 C CA . LEU A 1 98 ? -0.854 20.844 -6.355 1 98.81 98 LEU A CA 1
ATOM 776 C C . LEU A 1 98 ? -1.622 20.656 -7.66 1 98.81 98 LEU A C 1
ATOM 778 O O . LEU A 1 98 ? -1.713 21.578 -8.469 1 98.81 98 LEU A O 1
ATOM 782 N N . THR A 1 99 ? -2.111 19.469 -7.898 1 98.62 99 THR A N 1
ATOM 783 C CA . THR A 1 99 ? -2.889 19.141 -9.094 1 98.62 99 THR A CA 1
ATOM 784 C C . THR A 1 99 ? -4.168 18.391 -8.719 1 98.62 99 THR A C 1
ATOM 786 O O . THR A 1 99 ? -4.34 17.984 -7.57 1 98.62 99 THR A O 1
ATOM 789 N N . GLU A 1 100 ? -5.059 18.359 -9.742 1 97.5 100 GLU A N 1
ATOM 790 C CA . GLU A 1 100 ? -6.234 17.5 -9.656 1 97.5 100 GLU A CA 1
ATOM 791 C C . GLU A 1 100 ? -6.352 16.609 -10.883 1 97.5 100 GLU A C 1
ATOM 793 O O . GLU A 1 100 ? -6.141 17.047 -12.016 1 97.5 100 GLU A O 1
ATOM 798 N N . PRO A 1 101 ? -6.531 15.375 -10.688 1 96.31 101 PRO A N 1
ATOM 799 C CA . PRO A 1 101 ? -6.758 14.711 -9.398 1 96.31 101 PRO A CA 1
ATOM 800 C C . PRO A 1 101 ? -5.477 14.562 -8.586 1 96.31 101 PRO A C 1
ATOM 802 O O . PRO A 1 101 ? -4.375 14.578 -9.141 1 96.31 101 PRO A O 1
ATOM 805 N N . CYS A 1 102 ? -5.562 14.586 -7.254 1 98.81 102 CYS A N 1
ATOM 806 C CA . CYS A 1 102 ? -4.52 14.18 -6.32 1 98.81 102 CYS A CA 1
ATOM 807 C C . CYS A 1 102 ? -5.012 13.055 -5.414 1 98.81 102 CYS A C 1
ATOM 809 O O . CYS A 1 102 ? -5.895 13.266 -4.578 1 98.81 102 CYS A O 1
ATOM 811 N N . ILE A 1 103 ? -4.438 11.836 -5.633 1 98.88 103 ILE A N 1
ATOM 812 C CA . ILE A 1 103 ? -4.836 10.664 -4.867 1 98.88 103 ILE A CA 1
ATOM 813 C C . ILE A 1 103 ? -3.688 10.219 -3.959 1 98.88 103 ILE A C 1
ATOM 815 O O . ILE A 1 103 ? -2.615 9.852 -4.441 1 98.88 103 ILE A O 1
ATOM 819 N N . ASN A 1 104 ? -3.912 10.336 -2.676 1 98.94 104 ASN A N 1
ATOM 820 C CA . ASN A 1 104 ? -2.963 9.922 -1.647 1 98.94 104 ASN A CA 1
ATOM 821 C C . ASN A 1 104 ? -3.404 8.633 -0.967 1 98.94 104 ASN A C 1
ATOM 823 O O . ASN A 1 104 ? -4.574 8.477 -0.617 1 98.94 104 ASN A O 1
ATOM 827 N N . LEU A 1 105 ? -2.525 7.66 -0.837 1 98.94 105 LEU A N 1
ATOM 828 C CA . LEU A 1 105 ? -2.762 6.43 -0.086 1 98.94 105 LEU A CA 1
ATOM 829 C C . LEU A 1 105 ? -1.88 6.375 1.157 1 98.94 105 LEU A C 1
ATOM 831 O O . LEU A 1 105 ? -0.652 6.32 1.052 1 98.94 105 LEU A O 1
ATOM 835 N N . ASP A 1 106 ? -2.479 6.414 2.309 1 98.94 106 ASP A N 1
ATOM 836 C CA . ASP A 1 106 ? -1.746 6.227 3.559 1 98.94 106 ASP A CA 1
ATOM 837 C C . ASP A 1 106 ? -1.778 4.766 4 1 98.94 106 ASP A C 1
ATOM 839 O O . ASP A 1 106 ? -2.832 4.129 3.975 1 98.94 106 ASP A O 1
ATOM 843 N N . VAL A 1 107 ? -0.647 4.281 4.371 1 98.94 107 VAL A N 1
ATOM 844 C CA . VAL A 1 107 ? -0.495 2.9 4.82 1 98.94 107 VAL A CA 1
ATOM 845 C C . VAL A 1 107 ? -0.083 2.879 6.289 1 98.94 107 VAL A C 1
ATOM 847 O O . VAL A 1 107 ? 0.878 3.545 6.684 1 98.94 107 VAL A O 1
ATOM 850 N N . PHE A 1 108 ? -0.816 2.131 7.078 1 98.69 108 PHE A N 1
ATOM 851 C CA . PHE A 1 108 ? -0.525 1.947 8.492 1 98.69 108 PHE A CA 1
ATOM 852 C C . PHE A 1 108 ? -0.364 0.469 8.828 1 98.69 108 PHE A C 1
ATOM 854 O O . PHE A 1 108 ? -1.223 -0.347 8.484 1 98.69 108 PHE A O 1
ATOM 861 N N . ALA A 1 109 ? 0.693 0.114 9.422 1 97.81 109 ALA A N 1
ATOM 862 C CA . ALA A 1 109 ? 0.945 -1.227 9.945 1 97.81 109 ALA A CA 1
ATOM 863 C C . ALA A 1 109 ? 1.577 -1.167 11.336 1 97.81 109 ALA A C 1
ATOM 865 O O . ALA A 1 109 ? 2.689 -0.661 11.492 1 97.81 109 ALA A O 1
ATOM 866 N N . PRO A 1 110 ? 0.928 -1.591 12.391 1 96.62 110 PRO A N 1
ATOM 867 C CA . PRO A 1 110 ? -0.399 -2.209 12.359 1 96.62 110 PRO A CA 1
ATOM 868 C C . PRO A 1 110 ? -1.514 -1.201 12.086 1 96.62 110 PRO A C 1
ATOM 870 O O . PRO A 1 110 ? -1.259 0.004 12.023 1 96.62 110 PRO A O 1
ATOM 873 N N . PRO A 1 111 ? -2.742 -1.721 11.859 1 97.56 111 PRO A N 1
ATOM 874 C CA . PRO A 1 111 ? -3.879 -0.825 11.633 1 97.56 111 PRO A CA 1
ATOM 875 C C . PRO A 1 111 ? -4.113 0.132 12.797 1 97.56 111 PRO A C 1
ATOM 877 O O . PRO A 1 111 ? -3.922 -0.244 13.961 1 97.56 111 PRO A O 1
ATOM 880 N N . ARG A 1 112 ? -4.582 1.309 12.438 1 96.62 112 ARG A N 1
ATOM 881 C CA . ARG A 1 112 ? -4.891 2.305 13.461 1 96.62 112 ARG A CA 1
ATOM 882 C C . ARG A 1 112 ? -6.09 1.873 14.297 1 96.62 112 ARG A C 1
ATOM 884 O O . ARG A 1 112 ? -7.168 1.617 13.766 1 96.62 112 ARG A O 1
ATOM 891 N N . ALA A 1 113 ? -5.871 1.942 15.586 1 94.56 113 ALA A N 1
ATOM 892 C CA . ALA A 1 113 ? -6.945 1.533 16.484 1 94.56 113 ALA A CA 1
ATOM 893 C C . ALA A 1 113 ? -8.102 2.533 16.453 1 94.56 113 ALA A C 1
ATOM 895 O O . ALA A 1 113 ? -9.266 2.146 16.547 1 94.56 113 ALA A O 1
ATOM 896 N N . ASP A 1 114 ? -7.836 3.828 16.391 1 95 114 ASP A N 1
ATOM 897 C CA . ASP A 1 114 ? -8.859 4.871 16.453 1 95 114 ASP A CA 1
ATOM 898 C C . ASP A 1 114 ? -9.695 4.891 15.172 1 95 114 ASP A C 1
ATOM 900 O O . ASP A 1 114 ? -10.703 5.605 15.102 1 95 114 ASP A O 1
ATOM 904 N N . TYR A 1 115 ? -9.32 4.109 14.102 1 95.81 115 TYR A N 1
ATOM 905 C CA . TYR A 1 115 ? -10.078 4.008 12.852 1 95.81 115 TYR A CA 1
ATOM 906 C C . TYR A 1 115 ? -10.844 2.697 12.789 1 95.81 115 TYR A C 1
ATOM 908 O O . TYR A 1 115 ? -11.406 2.35 11.75 1 95.81 115 TYR A O 1
ATOM 916 N N . ALA A 1 116 ? -10.891 1.971 13.883 1 94.5 116 ALA A N 1
ATOM 917 C CA . ALA A 1 116 ? -11.492 0.639 13.891 1 94.5 116 ALA A CA 1
ATOM 918 C C . ALA A 1 116 ? -12.938 0.685 13.406 1 94.5 116 ALA A C 1
ATOM 920 O O . ALA A 1 116 ? -13.352 -0.145 12.594 1 94.5 116 ALA A O 1
ATOM 921 N N . ASP A 1 117 ? -13.734 1.695 13.867 1 94.69 117 ASP A N 1
ATOM 922 C CA . ASP A 1 117 ? -15.133 1.802 13.477 1 94.69 117 ASP A CA 1
ATOM 923 C C . ASP A 1 117 ? -15.266 2.15 11.992 1 94.69 117 ASP A C 1
ATOM 925 O O . ASP A 1 117 ? -16.172 1.677 11.312 1 94.69 117 ASP A O 1
ATOM 929 N N . ILE A 1 118 ? -14.383 2.967 11.516 1 95 118 ILE A N 1
ATOM 930 C CA . ILE A 1 118 ? -14.383 3.342 10.102 1 95 118 ILE A CA 1
ATOM 931 C C . ILE A 1 118 ? -14.094 2.113 9.242 1 95 118 ILE A C 1
ATOM 933 O O . ILE A 1 118 ? -14.773 1.874 8.242 1 95 118 ILE A O 1
ATOM 937 N N . ALA A 1 119 ? -13.109 1.302 9.633 1 94.31 119 ALA A N 1
ATOM 938 C CA . ALA A 1 119 ? -12.695 0.099 8.914 1 94.31 119 ALA A CA 1
ATOM 939 C C . ALA A 1 119 ? -13.836 -0.916 8.844 1 94.31 119 ALA A C 1
ATOM 941 O O . ALA A 1 119 ? -13.961 -1.643 7.855 1 94.31 119 ALA A O 1
ATOM 942 N N . ARG A 1 120 ? -14.68 -0.911 9.766 1 94.06 120 ARG A N 1
ATOM 943 C CA . ARG A 1 120 ? -15.75 -1.903 9.852 1 94.06 120 ARG A CA 1
ATOM 944 C C . ARG A 1 120 ? -16.859 -1.601 8.852 1 94.06 120 ARG A C 1
ATOM 946 O O . ARG A 1 120 ? -17.656 -2.479 8.523 1 94.06 120 ARG A O 1
ATOM 953 N N . LYS A 1 121 ? -16.953 -0.373 8.414 1 94.19 121 LYS A N 1
ATOM 954 C CA . LYS A 1 121 ? -18 -0.012 7.457 1 94.19 121 LYS A CA 1
ATOM 955 C C . LYS A 1 121 ? -17.938 -0.904 6.219 1 94.19 121 LYS A C 1
ATOM 957 O O . LYS A 1 121 ? -18.984 -1.302 5.688 1 94.19 121 LYS A O 1
ATOM 962 N N . LEU A 1 122 ? -16.719 -1.202 5.75 1 94.62 122 LEU A N 1
ATOM 963 C CA . LEU A 1 122 ? -16.578 -2.055 4.578 1 94.62 122 LEU A CA 1
ATOM 964 C C . LEU A 1 122 ? -17.078 -3.467 4.867 1 94.62 122 LEU A C 1
ATOM 966 O O . LEU A 1 122 ? -17.812 -4.043 4.066 1 94.62 122 LEU A O 1
ATOM 970 N N . THR A 1 123 ? -16.672 -4.031 5.984 1 91.75 123 THR A N 1
ATOM 971 C CA . THR A 1 123 ? -17.062 -5.402 6.301 1 91.75 123 THR A CA 1
ATOM 972 C C . THR A 1 123 ? -18.562 -5.504 6.473 1 91.75 123 THR A C 1
ATOM 974 O O . THR A 1 123 ? -19.172 -6.523 6.125 1 91.75 123 THR A O 1
ATOM 977 N N . ASP A 1 124 ? -19.156 -4.438 6.992 1 90.12 124 ASP A N 1
ATOM 978 C CA . ASP A 1 124 ? -20.609 -4.387 7.113 1 90.12 124 ASP A CA 1
ATOM 979 C C . ASP A 1 124 ? -21.281 -4.457 5.742 1 90.12 124 ASP A C 1
ATOM 981 O O . ASP A 1 124 ? -22.312 -5.125 5.578 1 90.12 124 ASP A O 1
ATOM 985 N N . VAL A 1 125 ? -20.734 -3.791 4.777 1 89.31 125 VAL A N 1
ATOM 986 C CA . VAL A 1 125 ? -21.266 -3.771 3.422 1 89.31 125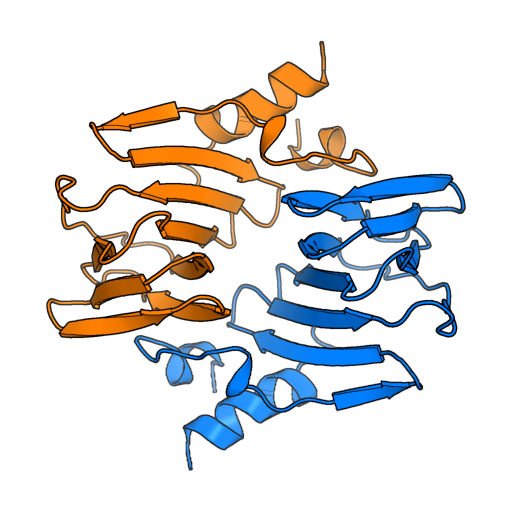 VAL A CA 1
ATOM 987 C C . VAL A 1 125 ? -21.094 -5.145 2.775 1 89.31 125 VAL A C 1
ATOM 989 O O . VAL A 1 125 ? -21.984 -5.625 2.072 1 89.31 125 VAL A O 1
ATOM 992 N N . LEU A 1 126 ? -19.953 -5.824 3.043 1 89.75 126 LEU A N 1
ATOM 993 C CA . LEU A 1 126 ? -19.625 -7.102 2.414 1 89.75 126 LEU A CA 1
ATOM 994 C C . LEU A 1 126 ? -20.484 -8.219 2.99 1 89.75 126 LEU A C 1
ATOM 996 O O . LEU A 1 126 ? -20.75 -9.219 2.316 1 89.75 126 LEU A O 1
ATOM 1000 N N . GLU A 1 127 ? -20.922 -8.102 4.18 1 85.88 127 GLU A N 1
ATOM 1001 C CA . GLU A 1 127 ? -21.688 -9.148 4.855 1 85.88 127 GLU A CA 1
ATOM 1002 C C . GLU A 1 127 ? -23.188 -9 4.582 1 85.88 127 GLU A C 1
ATOM 1004 O O . GLU A 1 127 ? -23.984 -9.852 4.973 1 85.88 127 GLU A O 1
ATOM 1009 N N . GLN A 1 128 ? -23.656 -8 3.92 1 77.25 128 GLN A N 1
ATOM 1010 C CA . GLN A 1 128 ? -25.047 -7.883 3.529 1 77.25 128 GLN A CA 1
ATOM 1011 C C . GLN A 1 128 ? -25.328 -8.664 2.252 1 77.25 128 GLN A C 1
ATOM 1013 O O . GLN A 1 128 ? -24.406 -9 1.503 1 77.25 128 GLN A O 1
ATOM 1018 N N . MET B 1 1 ? 20.906 -2.111 10.906 1 57 1 MET B N 1
ATOM 1019 C CA . MET B 1 1 ? 20.172 -0.841 10.883 1 57 1 MET B CA 1
ATOM 1020 C C . MET B 1 1 ? 18.719 -1.053 10.477 1 57 1 MET B C 1
ATOM 1022 O O . MET B 1 1 ? 18.422 -1.847 9.586 1 57 1 MET B O 1
ATOM 1026 N N . LYS B 1 2 ? 17.797 -0.279 11.117 1 83.06 2 LYS B N 1
ATOM 1027 C CA . LYS B 1 2 ? 16.375 -0.321 10.828 1 83.06 2 LYS B CA 1
ATOM 1028 C C . LYS B 1 2 ? 16.062 0.354 9.492 1 83.06 2 LYS B C 1
ATOM 1030 O O . LYS B 1 2 ? 16.516 1.472 9.234 1 83.06 2 LYS B O 1
ATOM 1035 N N . LEU B 1 3 ? 15.539 -0.334 8.547 1 83.31 3 LEU B N 1
ATOM 1036 C CA . LEU B 1 3 ? 15.266 0.166 7.203 1 83.31 3 LEU B CA 1
ATOM 1037 C C . LEU B 1 3 ? 14.57 1.521 7.258 1 83.31 3 LEU B C 1
ATOM 1039 O O . LEU B 1 3 ? 14.859 2.408 6.449 1 83.31 3 LEU B O 1
ATOM 1043 N N . SER B 1 4 ? 13.828 1.669 8.312 1 89.62 4 SER B N 1
ATOM 1044 C CA . SER B 1 4 ? 13.031 2.885 8.406 1 89.62 4 SER B CA 1
ATOM 1045 C C . SER B 1 4 ? 13.906 4.109 8.625 1 89.62 4 SER B C 1
ATOM 1047 O O . SER B 1 4 ? 13.586 5.207 8.164 1 89.62 4 SER B O 1
ATOM 1049 N N . GLU B 1 5 ? 14.984 3.945 9.328 1 90.81 5 GLU B N 1
ATOM 1050 C CA . GLU B 1 5 ? 15.852 5.082 9.633 1 90.81 5 GLU B CA 1
ATOM 1051 C C . GLU B 1 5 ? 16.344 5.762 8.367 1 90.81 5 GLU B C 1
ATOM 1053 O O . GLU B 1 5 ? 16.422 6.992 8.297 1 90.81 5 GLU B O 1
ATOM 1058 N N . ALA B 1 6 ? 16.625 4.949 7.379 1 91.75 6 ALA B N 1
ATOM 1059 C CA . ALA B 1 6 ? 17.109 5.484 6.109 1 91.75 6 ALA B CA 1
ATOM 1060 C C . ALA B 1 6 ? 15.969 6.094 5.297 1 91.75 6 ALA B C 1
ATOM 1062 O O . ALA B 1 6 ? 16.203 6.906 4.398 1 91.75 6 ALA B O 1
ATOM 1063 N N . LEU B 1 7 ? 14.742 5.754 5.602 1 96.44 7 LEU B N 1
ATOM 1064 C CA . LEU B 1 7 ? 13.602 6.094 4.762 1 96.44 7 LEU B CA 1
ATOM 1065 C C . LEU B 1 7 ? 12.844 7.285 5.332 1 96.44 7 LEU B C 1
ATOM 1067 O O . LEU B 1 7 ? 12.109 7.965 4.609 1 96.44 7 LEU B O 1
ATOM 1071 N N . TYR B 1 8 ? 12.977 7.594 6.641 1 97.19 8 TYR B N 1
ATOM 1072 C CA . TYR B 1 8 ? 12.258 8.703 7.258 1 97.19 8 TYR B CA 1
ATOM 1073 C C . TYR B 1 8 ? 12.531 10.008 6.523 1 97.19 8 TYR B C 1
ATOM 1075 O O . TYR B 1 8 ? 13.695 10.367 6.301 1 97.19 8 TYR B O 1
ATOM 1083 N N . ARG B 1 9 ? 11.453 10.688 6.074 1 97.44 9 ARG B N 1
ATOM 1084 C CA . ARG B 1 9 ? 11.539 12.023 5.5 1 97.44 9 ARG B CA 1
ATOM 1085 C C . ARG B 1 9 ? 12.266 12.008 4.16 1 97.44 9 ARG B C 1
ATOM 1087 O O . ARG B 1 9 ? 12.891 12.992 3.775 1 97.44 9 ARG B O 1
ATOM 1094 N N . THR B 1 10 ? 12.391 10.891 3.553 1 97.62 10 THR B N 1
ATOM 1095 C CA . THR B 1 10 ? 13.016 10.758 2.24 1 97.62 10 THR B CA 1
ATOM 1096 C C . THR B 1 10 ? 11.977 10.359 1.19 1 97.62 10 THR B C 1
ATOM 1098 O O . THR B 1 10 ? 11.359 9.297 1.292 1 97.62 10 THR B O 1
ATOM 1101 N N . VAL B 1 11 ? 11.789 11.211 0.184 1 98.56 11 VAL B N 1
ATOM 1102 C CA . VAL B 1 11 ? 10.891 10.844 -0.908 1 98.56 11 VAL B CA 1
ATOM 1103 C C . VAL B 1 11 ? 11.555 9.781 -1.783 1 98.56 11 VAL B C 1
ATOM 1105 O O . VAL B 1 11 ? 12.672 9.977 -2.271 1 98.56 11 VAL B O 1
ATOM 1108 N N . VAL B 1 12 ? 10.922 8.734 -1.918 1 98.5 12 VAL B N 1
ATOM 1109 C CA . VAL B 1 12 ? 11.32 7.688 -2.85 1 98.5 12 VAL B CA 1
ATOM 1110 C C . VAL B 1 12 ? 10.25 7.512 -3.926 1 98.5 12 VAL B C 1
ATOM 1112 O O . VAL B 1 12 ? 9.055 7.508 -3.623 1 98.5 12 VAL B O 1
ATOM 1115 N N . ASN B 1 13 ? 10.602 7.457 -5.129 1 98.56 13 ASN B N 1
ATOM 1116 C CA . ASN B 1 13 ? 9.711 7.074 -6.211 1 98.56 13 ASN B CA 1
ATOM 1117 C C . ASN B 1 13 ? 10.039 5.68 -6.746 1 98.56 13 ASN B C 1
ATOM 1119 O O . ASN B 1 13 ? 11.203 5.273 -6.746 1 98.56 13 ASN B O 1
ATOM 1123 N N . TRP B 1 14 ? 9 5 -7.211 1 98.5 14 TRP B N 1
ATOM 1124 C CA . TRP B 1 14 ? 9.266 3.68 -7.777 1 98.5 14 TRP B CA 1
ATOM 1125 C C . TRP B 1 14 ? 10.391 3.748 -8.805 1 98.5 14 TRP B C 1
ATOM 1127 O O . TRP B 1 14 ? 11.18 2.807 -8.945 1 98.5 14 TRP B O 1
ATOM 1137 N N . ASP B 1 15 ? 10.5 4.828 -9.492 1 96.38 15 ASP B N 1
ATOM 1138 C CA . ASP B 1 15 ? 11.508 4.996 -10.539 1 96.38 15 ASP B CA 1
ATOM 1139 C C . ASP B 1 15 ? 12.914 4.98 -9.945 1 96.38 15 ASP B C 1
ATOM 1141 O O . ASP B 1 15 ? 13.891 4.738 -10.664 1 96.38 15 ASP B O 1
ATOM 1145 N N . ASP B 1 16 ? 13.031 5.25 -8.633 1 93.88 16 ASP B N 1
ATOM 1146 C CA . ASP B 1 16 ? 14.328 5.309 -7.961 1 93.88 16 ASP B CA 1
ATOM 1147 C C . ASP B 1 16 ? 14.68 3.965 -7.324 1 93.88 16 ASP B C 1
ATOM 1149 O O . ASP B 1 16 ? 15.805 3.77 -6.855 1 93.88 16 ASP B O 1
ATOM 1153 N N . VAL B 1 17 ? 13.742 3.066 -7.238 1 98 17 VAL B N 1
ATOM 1154 C CA . VAL B 1 17 ? 13.938 1.774 -6.586 1 98 17 VAL B CA 1
ATOM 1155 C C . VAL B 1 17 ? 14.578 0.794 -7.57 1 98 17 VAL B C 1
ATOM 1157 O O . VAL B 1 17 ? 14.078 0.613 -8.688 1 98 17 VAL B O 1
ATOM 1160 N N . PRO B 1 18 ? 15.711 0.201 -7.195 1 97.5 18 PRO B N 1
ATOM 1161 C CA . PRO B 1 18 ? 16.312 -0.79 -8.086 1 97.5 18 PRO B CA 1
ATOM 1162 C C . PRO B 1 18 ? 15.32 -1.863 -8.531 1 97.5 18 PRO B C 1
ATOM 1164 O O . PRO B 1 18 ? 14.523 -2.344 -7.727 1 97.5 18 PRO B O 1
ATOM 1167 N N . GLU B 1 19 ? 15.406 -2.215 -9.781 1 97.94 19 GLU B N 1
ATOM 1168 C CA . GLU B 1 19 ? 14.508 -3.205 -10.359 1 97.94 19 GLU B CA 1
ATOM 1169 C C . GLU B 1 19 ? 15.188 -4.562 -10.5 1 97.94 19 GLU B C 1
ATOM 1171 O O . GLU B 1 19 ? 16.344 -4.641 -10.914 1 97.94 19 GLU B O 1
ATOM 1176 N N . ASP B 1 20 ? 14.453 -5.598 -10.156 1 97.44 20 ASP B N 1
ATOM 1177 C CA . ASP B 1 20 ? 14.867 -6.969 -10.438 1 97.44 20 ASP B CA 1
ATOM 1178 C C . ASP B 1 20 ? 14.016 -7.586 -11.539 1 97.44 20 ASP B C 1
ATOM 1180 O O . ASP B 1 20 ? 12.789 -7.422 -11.555 1 97.44 20 ASP B O 1
ATOM 1184 N N . VAL B 1 21 ? 14.711 -8.258 -12.43 1 98 21 VAL B N 1
ATOM 1185 C CA . VAL B 1 21 ? 13.984 -9.125 -13.352 1 98 21 VAL B CA 1
ATOM 1186 C C . VAL B 1 21 ? 13.875 -10.531 -12.766 1 98 21 VAL B C 1
ATOM 1188 O O . VAL B 1 21 ? 14.859 -11.266 -12.703 1 98 21 VAL B O 1
ATOM 1191 N N . ILE B 1 22 ? 12.711 -10.883 -12.391 1 97.81 22 ILE B N 1
ATOM 1192 C CA . ILE B 1 22 ? 12.492 -12.156 -11.711 1 97.81 22 ILE B CA 1
ATOM 1193 C C . ILE B 1 22 ? 12.43 -13.281 -12.734 1 97.81 22 ILE B C 1
ATOM 1195 O O . ILE B 1 22 ? 12.992 -14.359 -12.523 1 97.81 22 ILE B O 1
ATOM 1199 N N . ARG B 1 23 ? 11.82 -13.102 -13.852 1 97.62 23 ARG B N 1
ATOM 1200 C CA . ARG B 1 23 ? 11.664 -13.945 -15.039 1 97.62 23 ARG B CA 1
ATOM 1201 C C . ARG B 1 23 ? 11.117 -13.141 -16.219 1 97.62 23 ARG B C 1
ATOM 1203 O O . ARG B 1 23 ? 10.68 -12 -16.047 1 97.62 23 ARG B O 1
ATOM 1210 N N . PRO B 1 24 ? 11.242 -13.703 -17.406 1 98 24 PRO B N 1
ATOM 1211 C CA . PRO B 1 24 ? 10.711 -12.938 -18.547 1 98 24 PRO B CA 1
ATOM 1212 C C . PRO B 1 24 ? 9.281 -12.453 -18.312 1 98 24 PRO B C 1
ATOM 1214 O O . PRO B 1 24 ? 8.398 -13.258 -18.016 1 98 24 PRO B O 1
ATOM 1217 N N . GLY B 1 25 ? 9.055 -11.109 -18.375 1 98.38 25 GLY B N 1
ATOM 1218 C CA . GLY B 1 25 ? 7.727 -10.531 -18.25 1 98.38 25 GLY B CA 1
ATOM 1219 C C . GLY B 1 25 ? 7.383 -10.125 -16.828 1 98.38 25 GLY B C 1
ATOM 1220 O O . GLY B 1 25 ? 6.289 -9.625 -16.578 1 98.38 25 GLY B O 1
ATOM 1221 N N . VAL B 1 26 ? 8.289 -10.398 -15.867 1 98.69 26 VAL B N 1
ATOM 1222 C CA . VAL B 1 26 ? 8.039 -10.047 -14.477 1 98.69 26 VAL B CA 1
ATOM 1223 C C . VAL B 1 26 ? 9.195 -9.195 -13.945 1 98.69 26 VAL B C 1
ATOM 1225 O O . VAL B 1 26 ? 10.312 -9.695 -13.789 1 98.69 26 VAL B O 1
ATOM 1228 N N . ARG B 1 27 ? 8.906 -7.922 -13.734 1 98.62 27 ARG B N 1
ATOM 1229 C CA . ARG B 1 27 ? 9.844 -7 -13.094 1 98.62 27 ARG B CA 1
ATOM 1230 C C . ARG B 1 27 ? 9.336 -6.562 -11.727 1 98.62 27 ARG B C 1
ATOM 1232 O O . ARG B 1 27 ? 8.141 -6.316 -11.555 1 98.62 27 ARG B O 1
ATOM 1239 N N . ARG B 1 28 ? 10.281 -6.473 -10.781 1 98.75 28 ARG B N 1
ATOM 1240 C CA . ARG B 1 28 ? 9.883 -6.207 -9.398 1 98.75 28 ARG B CA 1
ATOM 1241 C C . ARG B 1 28 ? 10.727 -5.086 -8.797 1 98.75 28 ARG B C 1
ATOM 1243 O O . ARG B 1 28 ? 11.93 -5.008 -9.039 1 98.75 28 ARG B O 1
ATOM 1250 N N . ARG B 1 29 ? 10.141 -4.191 -8.07 1 98.62 29 ARG B N 1
ATOM 1251 C CA . ARG B 1 29 ? 10.75 -3.209 -7.184 1 98.62 29 ARG B CA 1
ATOM 1252 C C . ARG B 1 29 ? 10.227 -3.359 -5.762 1 98.62 29 ARG B C 1
ATOM 1254 O O . ARG B 1 29 ? 9.031 -3.582 -5.555 1 98.62 29 ARG B O 1
ATOM 1261 N N . VAL B 1 30 ? 11.148 -3.271 -4.754 1 98.69 30 VAL B N 1
ATOM 1262 C CA . VAL B 1 30 ? 10.742 -3.533 -3.377 1 98.69 30 VAL B CA 1
ATOM 1263 C C . VAL B 1 30 ? 11.062 -2.32 -2.504 1 98.69 30 VAL B C 1
ATOM 1265 O O . VAL B 1 30 ? 12.195 -1.849 -2.479 1 98.69 30 VAL B O 1
ATOM 1268 N N . TYR B 1 31 ? 10.094 -1.764 -1.892 1 98.5 31 TYR B N 1
ATOM 1269 C CA . TYR B 1 31 ? 10.188 -0.759 -0.839 1 98.5 31 TYR B CA 1
ATOM 1270 C C . TYR B 1 31 ? 9.734 -1.326 0.499 1 98.5 31 TYR B C 1
ATOM 1272 O O . TYR B 1 31 ? 8.586 -1.755 0.639 1 98.5 31 TYR B O 1
ATOM 1280 N N . SER B 1 32 ? 10.602 -1.344 1.475 1 98.44 32 SER B N 1
ATOM 1281 C CA . SER B 1 32 ? 10.258 -1.946 2.758 1 98.44 32 SER B CA 1
ATOM 1282 C C . SER B 1 32 ? 10.648 -1.041 3.918 1 98.44 32 SER B C 1
ATOM 1284 O O . SER B 1 32 ? 11.789 -0.571 3.988 1 98.44 32 SER B O 1
ATOM 1286 N N . THR B 1 33 ? 9.68 -0.74 4.75 1 97.94 33 THR B N 1
ATOM 1287 C CA . THR B 1 33 ? 9.969 -0.206 6.078 1 97.94 33 THR B CA 1
ATOM 1288 C C . THR B 1 33 ? 10.141 -1.335 7.086 1 97.94 33 THR B C 1
ATOM 1290 O O . THR B 1 33 ? 10.195 -2.508 6.715 1 97.94 33 THR B O 1
ATOM 1293 N N . ASP B 1 34 ? 10.289 -0.957 8.375 1 96.94 34 ASP B N 1
ATOM 1294 C CA . ASP B 1 34 ? 10.367 -1.983 9.414 1 96.94 34 ASP B CA 1
ATOM 1295 C C . ASP B 1 34 ? 9.008 -2.631 9.648 1 96.94 34 ASP B C 1
ATOM 1297 O O . ASP B 1 34 ? 8.922 -3.699 10.258 1 96.94 34 ASP B O 1
ATOM 1301 N N . GLU B 1 35 ? 7.918 -2.02 9.172 1 97.44 35 GLU B N 1
ATOM 1302 C CA . GLU B 1 35 ? 6.582 -2.465 9.555 1 97.44 35 GLU B CA 1
ATOM 1303 C C . GLU B 1 35 ? 5.82 -3.021 8.359 1 97.44 35 GLU B C 1
ATOM 1305 O O . GLU B 1 35 ? 4.895 -3.82 8.516 1 97.44 35 GLU B O 1
ATOM 1310 N N . VAL B 1 36 ? 6.16 -2.574 7.18 1 98.5 36 VAL B N 1
ATOM 1311 C CA . VAL B 1 36 ? 5.398 -2.959 5.996 1 98.5 36 VAL B CA 1
ATOM 1312 C C . VAL B 1 36 ? 6.328 -3.023 4.785 1 98.5 36 VAL B C 1
ATOM 1314 O O . VAL B 1 36 ? 7.305 -2.275 4.703 1 98.5 36 VAL B O 1
ATOM 1317 N N . MET B 1 37 ? 6.07 -3.982 3.924 1 98.69 37 MET B N 1
ATOM 1318 C CA . MET B 1 37 ? 6.809 -4.168 2.678 1 98.69 37 MET B CA 1
ATOM 1319 C C . MET B 1 37 ? 5.879 -4.078 1.474 1 98.69 37 MET B C 1
ATOM 1321 O O . MET B 1 37 ? 4.812 -4.699 1.46 1 98.69 37 MET B O 1
ATOM 1325 N N . LEU B 1 38 ? 6.25 -3.23 0.539 1 98.88 38 LEU B N 1
ATOM 1326 C CA . LEU B 1 38 ? 5.555 -3.076 -0.732 1 98.88 38 LEU B CA 1
ATOM 1327 C C . LEU B 1 38 ? 6.379 -3.65 -1.879 1 98.88 38 LEU B C 1
ATOM 1329 O O . LEU B 1 38 ? 7.531 -3.258 -2.078 1 98.88 38 LEU B O 1
ATOM 1333 N N . CYS B 1 39 ? 5.816 -4.586 -2.605 1 98.88 39 CYS B N 1
ATOM 1334 C CA . CYS B 1 39 ? 6.438 -5.156 -3.797 1 98.88 39 CYS B CA 1
ATOM 1335 C C . CYS B 1 39 ? 5.668 -4.77 -5.051 1 98.88 39 CYS B C 1
ATOM 1337 O O . CYS B 1 39 ? 4.566 -5.277 -5.289 1 98.88 39 CYS B O 1
ATOM 1339 N N . TRP B 1 40 ? 6.234 -3.863 -5.816 1 98.81 40 TRP B N 1
ATOM 1340 C CA . TRP B 1 40 ? 5.672 -3.369 -7.066 1 98.81 40 TRP B CA 1
ATOM 1341 C C . TRP B 1 40 ? 6.094 -4.246 -8.242 1 98.81 40 TRP B C 1
ATOM 1343 O O . TRP B 1 40 ? 7.289 -4.449 -8.477 1 98.81 40 TRP B O 1
ATOM 1353 N N . HIS B 1 41 ? 5.148 -4.816 -8.961 1 98.88 41 HIS B N 1
ATOM 1354 C CA . HIS B 1 41 ? 5.43 -5.719 -10.07 1 98.88 41 HIS B CA 1
ATOM 1355 C C . HIS B 1 41 ? 4.848 -5.184 -11.375 1 98.88 41 HIS B C 1
ATOM 1357 O O . HIS B 1 41 ? 3.678 -4.801 -11.422 1 98.88 41 HIS B O 1
ATOM 1363 N N . SER B 1 42 ? 5.633 -5.16 -12.406 1 98.81 42 SER B N 1
ATOM 1364 C CA . SER B 1 42 ? 5.164 -5.035 -13.781 1 98.81 42 SER B CA 1
ATOM 1365 C C . SER B 1 42 ? 5.059 -6.395 -14.453 1 98.81 42 SER B C 1
ATOM 1367 O O . SER B 1 42 ? 6.047 -7.129 -14.539 1 98.81 42 SER B O 1
ATOM 1369 N N . LEU B 1 43 ? 3.896 -6.695 -14.945 1 98.88 43 LEU B N 1
ATOM 1370 C CA . LEU B 1 43 ? 3.607 -8.055 -15.398 1 98.88 43 LEU B CA 1
ATOM 1371 C C . LEU B 1 43 ? 3.184 -8.062 -16.859 1 98.88 43 LEU B C 1
ATOM 1373 O O . LEU B 1 43 ? 2.287 -7.312 -17.25 1 98.88 43 LEU B O 1
ATOM 1377 N N . SER B 1 44 ? 3.75 -8.906 -17.625 1 98.75 44 SER B N 1
ATOM 1378 C CA . SER B 1 44 ? 3.414 -9.008 -19.047 1 98.75 44 SER B CA 1
ATOM 1379 C C . SER B 1 44 ? 2.357 -10.078 -19.281 1 98.75 44 SER B C 1
ATOM 1381 O O . SER B 1 44 ? 2.361 -11.125 -18.625 1 98.75 44 SER B O 1
ATOM 1383 N N . VAL B 1 45 ? 1.534 -9.797 -20.219 1 98.75 45 VAL B N 1
ATOM 1384 C CA . VAL B 1 45 ? 0.64 -10.844 -20.703 1 98.75 45 VAL B CA 1
ATOM 1385 C C . VAL B 1 45 ? 1.456 -11.977 -21.328 1 98.75 45 VAL B C 1
ATOM 1387 O O . VAL B 1 45 ? 2.377 -11.727 -22.109 1 98.75 45 VAL B O 1
ATOM 1390 N N . GLY B 1 46 ? 1.177 -13.164 -20.906 1 98.31 46 GLY B N 1
ATOM 1391 C CA . GLY B 1 46 ? 1.853 -14.312 -21.484 1 98.31 46 GLY B CA 1
ATOM 1392 C C . GLY B 1 46 ? 3.016 -14.805 -20.641 1 98.31 46 GLY B C 1
ATOM 1393 O O . GLY B 1 46 ? 3.652 -15.805 -20.969 1 98.31 46 GLY B O 1
ATOM 1394 N N . MET B 1 47 ? 3.271 -14.156 -19.531 1 98.19 47 MET B N 1
ATOM 1395 C CA . MET B 1 47 ? 4.34 -14.586 -18.625 1 98.19 47 MET B CA 1
ATOM 1396 C C . MET B 1 47 ? 4.055 -15.969 -18.062 1 98.19 47 MET B C 1
ATOM 1398 O O . MET B 1 47 ? 2.908 -16.422 -18.062 1 98.19 47 MET B O 1
ATOM 1402 N N . ASP B 1 48 ? 5.125 -16.594 -17.547 1 98 48 ASP B N 1
ATOM 1403 C CA . ASP B 1 48 ? 4.945 -17.844 -16.812 1 98 48 ASP B CA 1
ATOM 1404 C C . ASP B 1 48 ? 4.246 -17.594 -15.477 1 98 48 ASP B C 1
ATOM 1406 O O . ASP B 1 48 ? 4.648 -16.703 -14.719 1 98 48 ASP B O 1
ATOM 1410 N N . LEU B 1 49 ? 3.154 -18.188 -15.023 1 96.81 49 LEU B N 1
ATOM 1411 C CA . LEU B 1 49 ? 2.275 -17.906 -13.898 1 96.81 49 LEU B CA 1
ATOM 1412 C C . LEU B 1 49 ? 2.859 -18.453 -12.602 1 96.81 49 LEU B C 1
ATOM 1414 O O . LEU B 1 49 ? 2.705 -17.844 -11.539 1 96.81 49 LEU B O 1
ATOM 1418 N N . ARG B 1 50 ? 3.453 -19.422 -12.445 1 95.75 50 ARG B N 1
ATOM 1419 C CA . ARG B 1 50 ? 4.172 -20.047 -11.344 1 95.75 50 ARG B CA 1
ATOM 1420 C C . ARG B 1 50 ? 3.32 -20.078 -10.078 1 95.75 50 ARG B C 1
ATOM 1422 O O . ARG B 1 50 ? 3.582 -19.328 -9.133 1 95.75 50 ARG B O 1
ATOM 1429 N N . PRO B 1 51 ? 2.412 -20.969 -9.922 1 98.19 51 PRO B N 1
ATOM 1430 C CA . PRO B 1 51 ? 1.636 -21.141 -8.688 1 98.19 51 PRO B CA 1
ATOM 1431 C C . PRO B 1 51 ? 2.51 -21.453 -7.477 1 98.19 51 PRO B C 1
ATOM 1433 O O . PRO B 1 51 ? 3.496 -22.188 -7.594 1 98.19 51 PRO B O 1
ATOM 1436 N N . HIS B 1 52 ? 2.248 -20.828 -6.297 1 98.06 52 HIS B N 1
ATOM 1437 C CA . HIS B 1 52 ? 2.99 -21.047 -5.062 1 98.06 52 HIS B CA 1
ATOM 1438 C C . HIS B 1 52 ? 2.156 -20.656 -3.844 1 98.06 52 HIS B C 1
ATOM 1440 O O . HIS B 1 52 ? 1.026 -20.188 -3.982 1 98.06 52 HIS B O 1
ATOM 1446 N N . SER B 1 53 ? 2.633 -20.969 -2.658 1 97.75 53 SER B N 1
ATOM 1447 C CA . SER B 1 53 ? 1.985 -20.594 -1.402 1 97.75 53 SER B CA 1
ATOM 1448 C C . SER B 1 53 ? 3.008 -20.156 -0.361 1 97.75 53 SER B C 1
ATOM 1450 O O . SER B 1 53 ? 4.207 -20.391 -0.516 1 97.75 53 SER B O 1
ATOM 1452 N N . HIS B 1 54 ? 2.551 -19.328 0.51 1 95.19 54 HIS B N 1
ATOM 1453 C CA . HIS B 1 54 ? 3.307 -18.938 1.697 1 95.19 54 HIS B CA 1
ATOM 1454 C C . HIS B 1 54 ? 2.584 -19.359 2.971 1 95.19 54 HIS B C 1
ATOM 1456 O O . HIS B 1 54 ? 1.399 -19.078 3.145 1 95.19 54 HIS B O 1
ATOM 1462 N N . ALA B 1 55 ? 3.266 -20.016 3.896 1 92.44 55 ALA B N 1
ATOM 1463 C CA . ALA B 1 55 ? 2.613 -20.609 5.062 1 92.44 55 ALA B CA 1
ATOM 1464 C C . ALA B 1 55 ? 2.42 -19.578 6.168 1 92.44 55 ALA B C 1
ATOM 1466 O O . ALA B 1 55 ? 1.482 -19.672 6.965 1 92.44 55 ALA B O 1
ATOM 1467 N N . ASP B 1 56 ? 3.166 -18.578 6.23 1 92.56 56 ASP B N 1
ATOM 1468 C CA . ASP B 1 56 ? 3.312 -17.859 7.492 1 92.56 56 ASP B CA 1
ATOM 1469 C C . ASP B 1 56 ? 2.789 -16.422 7.371 1 92.56 56 ASP B C 1
ATOM 1471 O O . ASP B 1 56 ? 2.859 -15.648 8.328 1 92.56 56 ASP B O 1
ATOM 1475 N N . PHE B 1 57 ? 2.307 -16.031 6.234 1 94.75 57 PHE B N 1
ATOM 1476 C CA . PHE B 1 57 ? 1.821 -14.664 6.16 1 94.75 57 PHE B CA 1
ATOM 1477 C C . PHE B 1 57 ? 0.754 -14.523 5.082 1 94.75 57 PHE B C 1
ATOM 1479 O O . PHE B 1 57 ? 0.755 -15.266 4.098 1 94.75 57 PHE B O 1
ATOM 1486 N N . ASP B 1 58 ? -0.176 -13.617 5.285 1 97.75 58 ASP B N 1
ATOM 1487 C CA . ASP B 1 58 ? -1.12 -13.18 4.262 1 97.75 58 ASP B CA 1
ATOM 1488 C C . ASP B 1 58 ? -0.434 -12.297 3.221 1 97.75 58 ASP B C 1
ATOM 1490 O O . ASP B 1 58 ? 0.62 -11.719 3.488 1 97.75 58 ASP B O 1
ATOM 1494 N N . GLN B 1 59 ? -0.941 -12.297 2.084 1 98.62 59 GLN B N 1
ATOM 1495 C CA . GLN B 1 59 ? -0.522 -11.391 1.016 1 98.62 59 GLN B CA 1
ATOM 1496 C C . GLN B 1 59 ? -1.688 -10.539 0.528 1 98.62 59 GLN B C 1
ATOM 1498 O O . GLN B 1 59 ? -2.721 -11.07 0.112 1 98.62 59 GLN B O 1
ATOM 1503 N N . LEU B 1 60 ? -1.585 -9.227 0.655 1 98.88 60 LEU B N 1
ATOM 1504 C CA . LEU B 1 60 ? -2.568 -8.32 0.074 1 98.88 60 LEU B CA 1
ATOM 1505 C C . LEU B 1 60 ? -2.121 -7.844 -1.302 1 98.88 60 LEU B C 1
ATOM 1507 O O . LEU B 1 60 ? -1.087 -7.184 -1.429 1 98.88 60 LEU B O 1
ATOM 1511 N N . ALA B 1 61 ? -2.857 -8.203 -2.338 1 98.94 61 ALA B N 1
ATOM 1512 C CA . ALA B 1 61 ? -2.557 -7.809 -3.713 1 98.94 61 ALA B CA 1
ATOM 1513 C C . ALA B 1 61 ? -3.428 -6.637 -4.148 1 98.94 61 ALA B C 1
ATOM 1515 O O . ALA B 1 61 ? -4.645 -6.645 -3.936 1 98.94 61 ALA B O 1
ATOM 1516 N N . LEU B 1 62 ? -2.871 -5.645 -4.695 1 98.94 62 LEU B N 1
ATOM 1517 C CA . LEU B 1 62 ? -3.553 -4.52 -5.324 1 98.94 62 LEU B CA 1
ATOM 1518 C C . LEU B 1 62 ? -3.213 -4.438 -6.809 1 98.94 62 LEU B C 1
ATOM 1520 O O . LEU B 1 62 ? -2.057 -4.629 -7.199 1 98.94 62 LEU B O 1
ATOM 1524 N N . ILE B 1 63 ? -4.184 -4.094 -7.637 1 98.94 63 ILE B N 1
ATOM 1525 C CA . ILE B 1 63 ? -3.908 -3.746 -9.023 1 98.94 63 ILE B CA 1
ATOM 1526 C C . ILE B 1 63 ? -3.891 -2.227 -9.18 1 98.94 63 ILE B C 1
ATOM 1528 O O . ILE B 1 63 ? -4.91 -1.563 -8.977 1 98.94 63 ILE B O 1
ATOM 1532 N N . LEU B 1 64 ? -2.752 -1.686 -9.516 1 98.75 64 LEU B N 1
ATOM 1533 C CA . LEU B 1 64 ? -2.611 -0.245 -9.695 1 98.75 64 LEU B CA 1
ATOM 1534 C C . LEU B 1 64 ? -2.982 0.163 -11.117 1 98.75 64 LEU B C 1
ATOM 1536 O O . LEU B 1 64 ? -3.455 1.279 -11.344 1 98.75 64 LEU B O 1
ATOM 1540 N N . ALA B 1 65 ? -2.73 -0.679 -12.023 1 98.62 65 ALA B N 1
ATOM 1541 C CA . ALA B 1 65 ? -3.053 -0.463 -13.438 1 98.62 65 ALA B CA 1
ATOM 1542 C C . ALA B 1 65 ? -3.318 -1.786 -14.148 1 98.62 65 ALA B C 1
ATOM 1544 O O . ALA B 1 65 ? -2.67 -2.795 -13.859 1 98.62 65 ALA B O 1
ATOM 1545 N N . GLY B 1 66 ? -4.242 -1.764 -15.102 1 98.69 66 GLY B N 1
ATOM 1546 C CA . GLY B 1 66 ? -4.523 -2.918 -15.945 1 98.69 66 GLY B CA 1
ATOM 1547 C C . GLY B 1 66 ? -5.559 -3.852 -15.344 1 98.69 66 GLY B C 1
ATOM 1548 O O . GLY B 1 66 ? -6.43 -3.418 -14.594 1 98.69 66 GLY B O 1
ATOM 1549 N N . GLU B 1 67 ? -5.535 -5.039 -15.922 1 98.88 67 GLU B N 1
ATOM 1550 C CA . GLU B 1 67 ? -6.492 -6.082 -15.562 1 98.88 67 GLU B CA 1
ATOM 1551 C C . GLU B 1 67 ? -5.809 -7.441 -15.438 1 98.88 67 GLU B C 1
ATOM 1553 O O . GLU B 1 67 ? -4.895 -7.754 -16.203 1 98.88 67 GLU B O 1
ATOM 1558 N N . ALA B 1 68 ? -6.273 -8.227 -14.477 1 98.94 68 ALA B N 1
ATOM 1559 C CA . ALA B 1 68 ? -5.715 -9.562 -14.273 1 98.94 68 ALA B CA 1
ATOM 1560 C C . ALA B 1 68 ? -6.746 -10.5 -13.656 1 98.94 68 ALA B C 1
ATOM 1562 O O . ALA B 1 68 ? -7.711 -10.055 -13.031 1 98.94 68 ALA B O 1
ATOM 1563 N N . ASP B 1 69 ? -6.609 -11.695 -13.914 1 98.94 69 ASP B N 1
ATOM 1564 C CA . ASP B 1 69 ? -7.227 -12.734 -13.094 1 98.94 69 ASP B CA 1
ATOM 1565 C C . ASP B 1 69 ? -6.262 -13.234 -12.023 1 98.94 69 ASP B C 1
ATOM 1567 O O . ASP B 1 69 ? -5.18 -13.734 -12.344 1 98.94 69 ASP B O 1
ATOM 1571 N N . TYR B 1 70 ? -6.625 -13.023 -10.797 1 98.94 70 TYR B N 1
ATOM 1572 C CA . TYR B 1 70 ? -5.844 -13.523 -9.672 1 98.94 70 TYR B CA 1
ATOM 1573 C C . TYR B 1 70 ? -6.438 -14.82 -9.125 1 98.94 70 TYR B C 1
ATOM 1575 O O . TYR B 1 70 ? -7.594 -14.852 -8.703 1 98.94 70 TYR B O 1
ATOM 1583 N N . TYR B 1 71 ? -5.652 -15.844 -9.125 1 98.88 71 TYR B N 1
ATOM 1584 C CA . TYR B 1 71 ? -6.148 -17.156 -8.727 1 98.88 71 TYR B CA 1
ATOM 1585 C C . TYR B 1 71 ? -5.785 -17.469 -7.281 1 98.88 71 TYR B C 1
ATOM 1587 O O . TYR B 1 71 ? -4.641 -17.266 -6.867 1 98.88 71 TYR B O 1
ATOM 1595 N N . ILE B 1 72 ? -6.785 -17.906 -6.531 1 98.75 72 ILE B N 1
ATOM 1596 C CA . ILE B 1 72 ? -6.59 -18.5 -5.215 1 98.75 72 ILE B CA 1
ATOM 1597 C C . ILE B 1 72 ? -7.223 -19.891 -5.184 1 98.75 72 ILE B C 1
ATOM 1599 O O . ILE B 1 72 ? -8.43 -20.031 -5.375 1 98.75 72 ILE B O 1
ATOM 1603 N N . ASP B 1 73 ? -6.375 -20.906 -4.965 1 98.31 73 ASP B N 1
ATOM 1604 C CA . ASP B 1 73 ? -6.812 -22.297 -4.992 1 98.31 73 ASP B CA 1
ATOM 1605 C C . ASP B 1 73 ? -7.617 -22.594 -6.254 1 98.31 73 ASP B C 1
ATOM 1607 O O . ASP B 1 73 ? -8.727 -23.125 -6.18 1 98.31 73 ASP B O 1
ATOM 1611 N N . ASP B 1 74 ? -7.141 -22.031 -7.316 1 97.31 74 ASP B N 1
ATOM 1612 C CA . ASP B 1 74 ? -7.586 -22.312 -8.68 1 97.31 74 ASP B CA 1
ATOM 1613 C C . ASP B 1 74 ? -8.922 -21.625 -8.969 1 97.31 74 ASP B C 1
ATOM 1615 O O . ASP B 1 74 ? -9.57 -21.938 -9.969 1 97.31 74 ASP B O 1
ATOM 1619 N N . VAL B 1 75 ? -9.375 -20.781 -8.07 1 98.5 75 VAL B N 1
ATOM 1620 C CA . VAL B 1 75 ? -10.555 -19.953 -8.328 1 98.5 75 VAL B CA 1
ATOM 1621 C C . VAL B 1 75 ? -10.117 -18.594 -8.836 1 98.5 75 VAL B C 1
ATOM 1623 O O . VAL B 1 75 ? -9.359 -17.875 -8.164 1 98.5 75 VAL B O 1
ATOM 1626 N N . PRO B 1 76 ? -10.523 -18.172 -10.039 1 98.69 76 PRO B N 1
ATOM 1627 C CA . PRO B 1 76 ? -10.125 -16.859 -10.57 1 98.69 76 PRO B CA 1
ATOM 1628 C C . PRO B 1 76 ? -10.898 -15.711 -9.93 1 98.69 76 PRO B C 1
ATOM 1630 O O . PRO B 1 76 ? -12.102 -15.836 -9.68 1 98.69 76 PRO B O 1
ATOM 1633 N N . HIS B 1 77 ? -10.266 -14.695 -9.648 1 98.88 77 HIS B N 1
ATOM 1634 C CA . HIS B 1 77 ? -10.797 -13.422 -9.18 1 98.88 77 HIS B CA 1
ATOM 1635 C C . HIS B 1 77 ? -10.414 -12.281 -10.117 1 98.88 77 HIS B C 1
ATOM 1637 O O . HIS B 1 77 ? -9.234 -11.922 -10.211 1 98.88 77 HIS B O 1
ATOM 1643 N N . ARG B 1 78 ? -11.32 -11.727 -10.781 1 98.88 78 ARG B N 1
ATOM 1644 C CA . ARG B 1 78 ? -11.062 -10.633 -11.711 1 98.88 78 ARG B CA 1
ATOM 1645 C C . ARG B 1 78 ? -10.727 -9.352 -10.961 1 98.88 78 ARG B C 1
ATOM 1647 O O . ARG B 1 78 ? -11.5 -8.898 -10.117 1 98.88 78 ARG B O 1
ATOM 1654 N N . MET B 1 79 ? -9.602 -8.82 -11.336 1 98.81 79 MET B N 1
ATOM 1655 C CA . MET B 1 79 ? -9.141 -7.59 -10.703 1 98.81 79 MET B CA 1
ATOM 1656 C C . MET B 1 79 ? -8.812 -6.531 -11.758 1 98.81 79 MET B C 1
ATOM 1658 O O . MET B 1 79 ? -8.242 -6.844 -12.797 1 98.81 79 MET B O 1
ATOM 1662 N N . THR B 1 80 ? -9.242 -5.336 -11.516 1 98.81 80 THR B N 1
ATOM 1663 C CA . THR B 1 80 ? -8.922 -4.172 -12.336 1 98.81 80 THR B CA 1
ATOM 1664 C C . THR B 1 80 ? -8.25 -3.092 -11.492 1 98.81 80 THR B C 1
ATOM 1666 O O . THR B 1 80 ? -8.086 -3.25 -10.281 1 98.81 80 THR B O 1
ATOM 1669 N N . ALA B 1 81 ? -7.805 -2.059 -12.133 1 98.75 81 ALA B N 1
ATOM 1670 C CA . ALA B 1 81 ? -7.172 -0.97 -11.391 1 98.75 81 ALA B CA 1
ATOM 1671 C C . ALA B 1 81 ? -8.016 -0.557 -10.188 1 98.75 81 ALA B C 1
ATOM 1673 O O . ALA B 1 81 ? -9.227 -0.354 -10.312 1 98.75 81 ALA B O 1
ATOM 1674 N N . GLY B 1 82 ? -7.348 -0.55 -9.016 1 98.62 82 GLY B N 1
ATOM 1675 C CA . GLY B 1 82 ? -8.039 -0.171 -7.789 1 98.62 82 GLY B CA 1
ATOM 1676 C C . GLY B 1 82 ? -8.516 -1.363 -6.98 1 98.62 82 GLY B C 1
ATOM 1677 O O . GLY B 1 82 ? -8.938 -1.211 -5.832 1 98.62 82 GLY B O 1
ATOM 1678 N N . SER B 1 83 ? -8.414 -2.549 -7.547 1 98.88 83 SER B N 1
ATOM 1679 C CA . SER B 1 83 ? -8.852 -3.762 -6.863 1 98.88 83 SER B CA 1
ATOM 1680 C C . SER B 1 83 ? -7.855 -4.184 -5.789 1 98.88 83 SER B C 1
ATOM 1682 O O . SER B 1 83 ? -6.652 -3.965 -5.934 1 98.88 83 SER B O 1
ATOM 1684 N N . MET B 1 84 ? -8.359 -4.797 -4.719 1 98.81 84 MET B N 1
ATOM 1685 C CA . MET B 1 84 ? -7.609 -5.449 -3.65 1 98.81 84 MET B CA 1
ATOM 1686 C C . MET B 1 84 ? -8.109 -6.871 -3.424 1 98.81 84 MET B C 1
ATOM 1688 O O . MET B 1 84 ? -9.305 -7.137 -3.539 1 98.81 84 MET B O 1
ATOM 1692 N N . LEU B 1 85 ? -7.207 -7.734 -3.152 1 98.88 85 LEU B N 1
ATOM 1693 C CA . LEU B 1 85 ? -7.508 -9.133 -2.855 1 98.88 85 LEU B CA 1
ATOM 1694 C C . LEU B 1 85 ? -6.574 -9.672 -1.777 1 98.88 85 LEU B C 1
ATOM 1696 O O . LEU B 1 85 ? -5.352 -9.656 -1.946 1 98.88 85 LEU B O 1
ATOM 1700 N N . LEU B 1 86 ? -7.152 -10.125 -0.674 1 98.75 86 LEU B N 1
ATOM 1701 C CA . LEU B 1 86 ? -6.367 -10.688 0.42 1 98.75 86 LEU B CA 1
ATOM 1702 C C . LEU B 1 86 ? -6.25 -12.203 0.28 1 98.75 86 LEU B C 1
ATOM 1704 O O . LEU B 1 86 ? -7.254 -12.914 0.328 1 98.75 86 LEU B O 1
ATOM 1708 N 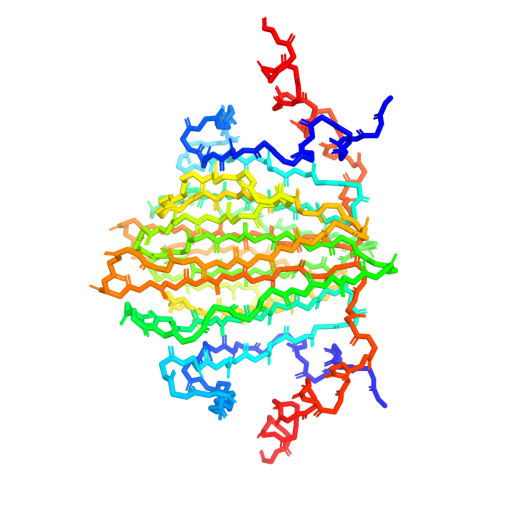N . VAL B 1 87 ? -5.043 -12.656 0.08 1 98.69 87 VAL B N 1
ATOM 1709 C CA . VAL B 1 87 ? -4.715 -14.078 -0.035 1 98.69 87 VAL B CA 1
ATOM 1710 C C . VAL B 1 87 ? -4.344 -14.633 1.337 1 98.69 87 VAL B C 1
ATOM 1712 O O . VAL B 1 87 ? -3.369 -14.195 1.95 1 98.69 87 VAL B O 1
ATOM 1715 N N . PRO B 1 88 ? -5.105 -15.57 1.863 1 98 88 PRO B N 1
ATOM 1716 C CA . PRO B 1 88 ? -4.773 -16.094 3.191 1 98 88 PRO B CA 1
ATOM 1717 C C . PRO B 1 88 ? -3.506 -16.953 3.188 1 98 88 PRO B C 1
ATOM 1719 O O . PRO B 1 88 ? -3.227 -17.641 2.207 1 98 88 PRO B O 1
ATOM 1722 N N . ALA B 1 89 ? -2.811 -16.859 4.32 1 97.62 89 ALA B N 1
ATOM 1723 C CA . ALA B 1 89 ? -1.648 -17.719 4.508 1 97.62 89 ALA B CA 1
ATOM 1724 C C . ALA B 1 89 ? -1.986 -19.172 4.18 1 97.62 89 ALA B C 1
ATOM 1726 O O . ALA B 1 89 ? -3.055 -19.672 4.547 1 97.62 89 ALA B O 1
ATOM 1727 N N . GLY B 1 90 ? -1.104 -19.781 3.408 1 98 90 GLY B N 1
ATOM 1728 C CA . GLY B 1 90 ? -1.242 -21.188 3.092 1 98 90 GLY B CA 1
ATOM 1729 C C . GLY B 1 90 ? -1.938 -21.438 1.767 1 98 90 GLY B C 1
ATOM 1730 O O . GLY B 1 90 ? -1.834 -22.531 1.2 1 98 90 GLY B O 1
ATOM 1731 N N . ALA B 1 91 ? -2.713 -20.516 1.248 1 98.31 91 ALA B N 1
ATOM 1732 C CA . ALA B 1 91 ? -3.475 -20.703 0.016 1 98.31 91 ALA B CA 1
ATOM 1733 C C . ALA B 1 91 ? -2.562 -20.656 -1.206 1 98.31 91 ALA B C 1
ATOM 1735 O O . ALA B 1 91 ? -1.698 -19.781 -1.307 1 98.31 91 ALA B O 1
ATOM 1736 N N . GLU B 1 92 ? -2.688 -21.578 -2.062 1 98.69 92 GLU B N 1
ATOM 1737 C CA . GLU B 1 92 ? -2.002 -21.484 -3.348 1 98.69 92 GLU B CA 1
ATOM 1738 C C . GLU B 1 92 ? -2.553 -20.328 -4.18 1 98.69 92 GLU B C 1
ATOM 1740 O O . GLU B 1 92 ? -3.766 -20.125 -4.246 1 98.69 92 GLU B O 1
ATOM 1745 N N . HIS B 1 93 ? -1.64 -19.547 -4.84 1 98.81 93 HIS B N 1
ATOM 1746 C CA . HIS B 1 93 ? -2.123 -18.406 -5.594 1 98.81 93 HIS B CA 1
ATOM 1747 C C . HIS B 1 93 ? -1.156 -18.031 -6.715 1 98.81 93 HIS B C 1
ATOM 1749 O O . HIS B 1 93 ? 0.008 -18.438 -6.695 1 98.81 93 HIS B O 1
ATOM 1755 N N . TYR B 1 94 ? -1.608 -17.375 -7.719 1 98.81 94 TYR B N 1
ATOM 1756 C CA . TYR B 1 94 ? -0.862 -16.766 -8.82 1 98.81 94 TYR B CA 1
ATOM 1757 C C . TYR B 1 94 ? -1.712 -15.75 -9.562 1 98.81 94 TYR B C 1
ATOM 1759 O O . TYR B 1 94 ? -2.926 -15.672 -9.359 1 98.81 94 TYR B O 1
ATOM 1767 N N . ILE B 1 95 ? -1.07 -14.922 -10.383 1 98.88 95 ILE B N 1
ATOM 1768 C CA . ILE B 1 95 ? -1.748 -13.844 -11.086 1 98.88 95 ILE B CA 1
ATOM 1769 C C . ILE B 1 95 ? -1.531 -13.992 -12.594 1 98.88 95 ILE B C 1
ATOM 1771 O O . ILE B 1 95 ? -0.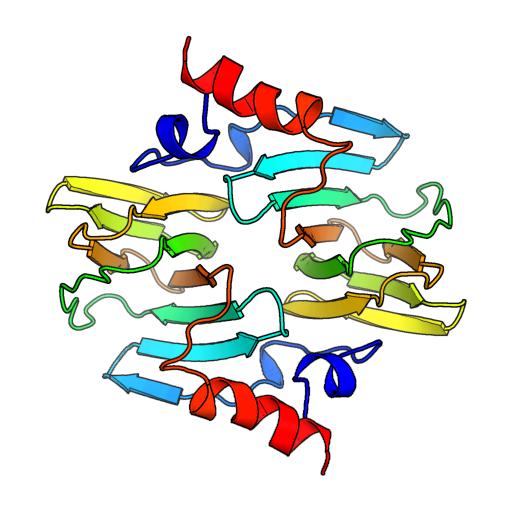425 -14.305 -13.039 1 98.88 95 ILE B O 1
ATOM 1775 N N . LYS B 1 96 ? -2.572 -13.867 -13.336 1 98.88 96 LYS B N 1
ATOM 1776 C CA . LYS B 1 96 ? -2.543 -13.875 -14.789 1 98.88 96 LYS B CA 1
ATOM 1777 C C . LYS B 1 96 ? -2.928 -12.516 -15.359 1 98.88 96 LYS B C 1
ATOM 1779 O O . LYS B 1 9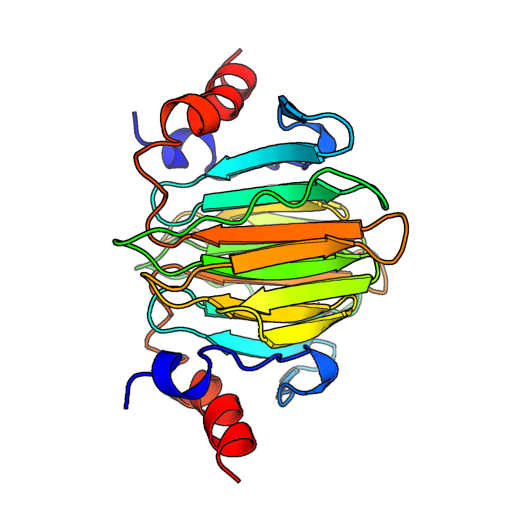6 ? -4.109 -12.172 -15.414 1 98.88 96 LYS B O 1
ATOM 1784 N N . PRO B 1 97 ? -1.945 -11.734 -15.828 1 98.88 97 PRO B N 1
ATOM 1785 C CA . PRO B 1 97 ? -2.291 -10.461 -16.453 1 98.88 97 PRO B CA 1
ATOM 1786 C C . PRO B 1 97 ? -3.086 -10.641 -17.75 1 98.88 97 PRO B C 1
ATOM 1788 O O . PRO B 1 97 ? -2.787 -11.539 -18.547 1 98.88 97 PRO B O 1
ATOM 1791 N N . LEU B 1 98 ? -4.055 -9.758 -17.922 1 98.81 98 LEU B N 1
ATOM 1792 C CA . LEU B 1 98 ? -4.906 -9.82 -19.109 1 98.81 98 LEU B CA 1
ATOM 1793 C C . LEU B 1 98 ? -4.637 -8.641 -20.031 1 98.81 98 LEU B C 1
ATOM 1795 O O . LEU B 1 98 ? -4.988 -8.672 -21.219 1 98.81 98 LEU B O 1
ATOM 1799 N N . THR B 1 99 ? -4.098 -7.582 -19.5 1 98.62 99 THR B N 1
ATOM 1800 C CA . THR B 1 99 ? -3.758 -6.391 -20.266 1 98.62 99 THR B CA 1
ATOM 1801 C C . THR B 1 99 ? -2.33 -5.941 -19.969 1 98.62 99 THR B C 1
ATOM 1803 O O . THR B 1 99 ? -1.695 -6.453 -19.047 1 98.62 99 THR B O 1
ATOM 1806 N N . GLU B 1 100 ? -1.858 -5.055 -20.875 1 97.5 100 GLU B N 1
ATOM 1807 C CA . GLU B 1 100 ? -0.607 -4.34 -20.625 1 97.5 100 GLU B CA 1
ATOM 1808 C C . GLU B 1 100 ? -0.794 -2.832 -20.766 1 97.5 100 GLU B C 1
ATOM 1810 O O . GLU B 1 100 ? -1.465 -2.367 -21.688 1 97.5 100 GLU B O 1
ATOM 1815 N N . PRO B 1 101 ? -0.375 -2.109 -19.844 1 96.25 101 PRO B N 1
ATOM 1816 C CA . PRO B 1 101 ? 0.398 -2.537 -18.672 1 96.25 101 PRO B CA 1
ATOM 1817 C C . PRO B 1 101 ? -0.465 -3.215 -17.625 1 96.25 101 PRO B C 1
ATOM 1819 O O . PRO B 1 101 ? -1.678 -2.996 -17.562 1 96.25 101 PRO B O 1
ATOM 1822 N N . CYS B 1 102 ? 0.087 -4.172 -16.875 1 98.81 102 CYS B N 1
ATOM 1823 C CA . CYS B 1 102 ? -0.469 -4.723 -15.641 1 98.81 102 CYS B CA 1
ATOM 1824 C C . CYS B 1 102 ? 0.488 -4.523 -14.469 1 98.81 102 CYS B C 1
ATOM 1826 O O . CYS B 1 102 ? 1.566 -5.117 -14.438 1 98.81 102 CYS B O 1
ATOM 1828 N N . ILE B 1 103 ? 0.071 -3.625 -13.531 1 98.88 103 ILE B N 1
ATOM 1829 C CA . ILE B 1 103 ? 0.9 -3.305 -12.375 1 98.88 103 ILE B CA 1
ATOM 1830 C C . ILE B 1 103 ? 0.241 -3.838 -11.109 1 98.88 103 ILE B C 1
ATOM 1832 O O . ILE B 1 103 ? -0.859 -3.412 -10.75 1 98.88 103 ILE B O 1
ATOM 1836 N N . ASN B 1 104 ? 0.89 -4.797 -10.5 1 98.94 104 ASN B N 1
ATOM 1837 C CA . ASN B 1 104 ? 0.456 -5.402 -9.242 1 98.94 104 ASN B CA 1
ATOM 1838 C C . ASN B 1 104 ? 1.312 -4.938 -8.07 1 98.94 104 ASN B C 1
ATOM 1840 O O . ASN B 1 104 ? 2.539 -4.891 -8.172 1 98.94 104 ASN B O 1
ATOM 1844 N N . LEU B 1 105 ? 0.702 -4.5 -6.984 1 98.94 105 LEU B N 1
ATOM 1845 C CA . LEU B 1 105 ? 1.387 -4.164 -5.742 1 98.94 105 LEU B CA 1
ATOM 1846 C C . LEU B 1 105 ? 1.03 -5.156 -4.641 1 98.94 105 LEU B C 1
ATOM 1848 O O . LEU B 1 105 ? -0.127 -5.234 -4.223 1 98.94 105 LEU B O 1
ATOM 1852 N N . ASP B 1 106 ? 1.988 -5.902 -4.191 1 98.94 106 ASP B N 1
ATOM 1853 C CA . ASP B 1 106 ? 1.794 -6.785 -3.043 1 98.94 106 ASP B CA 1
ATOM 1854 C C . ASP B 1 106 ? 2.217 -6.098 -1.746 1 98.94 106 ASP B C 1
ATOM 1856 O O . ASP B 1 106 ? 3.277 -5.473 -1.687 1 98.94 106 ASP B O 1
ATOM 1860 N N . VAL B 1 107 ? 1.391 -6.223 -0.766 1 98.94 107 VAL B N 1
ATOM 1861 C CA . VAL B 1 107 ? 1.635 -5.625 0.543 1 98.94 107 VAL B CA 1
ATOM 1862 C C . VAL B 1 107 ? 1.785 -6.723 1.593 1 98.94 107 VAL B C 1
ATOM 1864 O O . VAL B 1 107 ? 0.934 -7.609 1.701 1 98.94 107 VAL B O 1
ATOM 1867 N N . PHE B 1 108 ? 2.859 -6.656 2.332 1 98.69 108 PHE B N 1
ATOM 1868 C CA . PHE B 1 108 ? 3.131 -7.59 3.42 1 98.69 108 PHE B CA 1
ATOM 1869 C C . PHE B 1 108 ? 3.34 -6.844 4.734 1 98.69 108 PHE B C 1
ATOM 1871 O O . PHE B 1 108 ? 4.141 -5.91 4.801 1 98.69 108 PHE B O 1
ATOM 1878 N N . ALA B 1 109 ? 2.631 -7.199 5.723 1 97.81 109 ALA B N 1
ATOM 1879 C CA . ALA B 1 109 ? 2.805 -6.695 7.082 1 97.81 109 ALA B CA 1
ATOM 1880 C C . ALA B 1 109 ? 2.713 -7.828 8.102 1 97.81 109 ALA B C 1
ATOM 1882 O O . ALA B 1 109 ? 1.664 -8.461 8.242 1 97.81 109 ALA B O 1
ATOM 1883 N N . PRO B 1 110 ? 3.752 -8.195 8.797 1 96.56 110 PRO B N 1
ATOM 1884 C CA . PRO B 1 110 ? 5.062 -7.547 8.742 1 96.56 110 PRO B CA 1
ATOM 1885 C C . PRO B 1 110 ? 5.828 -7.863 7.461 1 96.56 110 PRO B C 1
ATOM 1887 O O . PRO B 1 110 ? 5.375 -8.68 6.652 1 96.56 110 PRO B O 1
ATOM 1890 N N . PRO B 1 111 ? 6.965 -7.145 7.254 1 97.56 111 PRO B N 1
ATOM 1891 C CA . PRO B 1 111 ? 7.785 -7.414 6.074 1 97.56 111 PRO B CA 1
ATOM 1892 C C . PRO B 1 111 ? 8.258 -8.867 6.004 1 97.56 111 PRO B C 1
ATOM 1894 O O . PRO B 1 111 ? 8.555 -9.469 7.039 1 97.56 111 PRO B O 1
ATOM 1897 N N . ARG B 1 112 ? 8.367 -9.328 4.777 1 96.62 112 ARG B N 1
ATOM 1898 C CA . ARG B 1 112 ? 8.859 -10.688 4.57 1 96.62 112 ARG B CA 1
ATOM 1899 C C . ARG B 1 112 ? 10.328 -10.805 4.957 1 96.62 112 ARG B C 1
ATOM 1901 O O . ARG B 1 112 ? 11.172 -10.07 4.434 1 96.62 112 ARG B O 1
ATOM 1908 N N . ALA B 1 113 ? 10.586 -11.812 5.758 1 94.56 113 ALA B N 1
ATOM 1909 C CA . ALA B 1 113 ? 11.961 -12 6.207 1 94.56 113 ALA B CA 1
ATOM 1910 C C . ALA B 1 113 ? 12.852 -12.477 5.062 1 94.56 113 ALA B C 1
ATOM 1912 O O . ALA B 1 113 ? 14.016 -12.086 4.973 1 94.56 113 ALA B O 1
ATOM 1913 N N . ASP B 1 114 ? 12.367 -13.352 4.184 1 94.88 114 ASP B N 1
ATOM 1914 C CA . ASP B 1 114 ? 13.164 -13.938 3.113 1 94.88 114 ASP B CA 1
ATOM 1915 C C . ASP B 1 114 ? 13.477 -12.906 2.029 1 94.88 114 ASP B C 1
ATOM 1917 O O . ASP B 1 114 ? 14.258 -13.18 1.113 1 94.88 114 ASP B O 1
ATOM 1921 N N . TYR B 1 115 ? 12.867 -11.672 2.08 1 95.81 115 TYR B N 1
ATOM 1922 C CA . TYR B 1 115 ? 13.133 -10.594 1.134 1 95.81 115 TYR B CA 1
ATOM 1923 C C . TYR B 1 115 ? 14.031 -9.531 1.756 1 95.81 115 TYR B C 1
ATOM 1925 O O . TYR B 1 115 ? 14.227 -8.453 1.18 1 95.81 115 TYR B O 1
ATOM 1933 N N . ALA B 1 116 ? 14.586 -9.797 2.912 1 94.5 116 ALA B N 1
ATOM 1934 C CA . ALA B 1 116 ? 15.352 -8.805 3.656 1 94.5 116 ALA B CA 1
ATOM 1935 C C . ALA B 1 116 ? 16.5 -8.258 2.814 1 94.5 116 ALA B C 1
ATOM 1937 O O . ALA B 1 116 ? 16.734 -7.047 2.773 1 94.5 116 ALA B O 1
ATOM 1938 N N . ASP B 1 117 ? 17.234 -9.148 2.084 1 94.69 117 ASP B N 1
ATOM 1939 C CA . ASP B 1 117 ? 18.375 -8.719 1.269 1 94.69 117 ASP B CA 1
ATOM 1940 C C . ASP B 1 117 ? 17.906 -7.871 0.085 1 94.69 117 ASP B C 1
ATOM 1942 O O . ASP B 1 117 ? 18.578 -6.922 -0.312 1 94.69 117 ASP B O 1
ATOM 1946 N N . ILE B 1 118 ? 16.781 -8.219 -0.481 1 95 118 ILE B N 1
ATOM 1947 C CA . ILE B 1 118 ? 16.219 -7.469 -1.594 1 95 118 ILE B CA 1
ATOM 1948 C C . ILE B 1 118 ? 15.836 -6.066 -1.126 1 95 118 ILE B C 1
ATOM 1950 O O . ILE B 1 118 ? 16.141 -5.078 -1.799 1 95 118 ILE B O 1
ATOM 1954 N N . ALA B 1 119 ? 15.211 -5.953 0.04 1 94.31 119 ALA B N 1
ATOM 1955 C CA . ALA B 1 119 ? 14.766 -4.688 0.62 1 94.31 119 ALA B CA 1
ATOM 1956 C C . ALA B 1 119 ? 15.945 -3.762 0.895 1 94.31 119 ALA B C 1
ATOM 1958 O O . ALA B 1 119 ? 15.82 -2.541 0.777 1 94.31 119 ALA B O 1
ATOM 1959 N N . ARG B 1 120 ? 17.047 -4.285 1.141 1 94.25 120 ARG B N 1
ATOM 1960 C CA . ARG B 1 120 ? 18.219 -3.5 1.521 1 94.25 120 ARG B CA 1
ATOM 1961 C C . ARG B 1 120 ? 18.844 -2.818 0.307 1 94.25 120 ARG B C 1
ATOM 1963 O O . ARG B 1 120 ? 19.609 -1.861 0.449 1 94.25 120 ARG B O 1
ATOM 1970 N N . LYS B 1 121 ? 18.562 -3.32 -0.867 1 94.38 121 LYS B N 1
ATOM 1971 C CA . LYS B 1 121 ? 19.125 -2.719 -2.072 1 94.38 121 LYS B CA 1
ATOM 1972 C C . LYS B 1 121 ? 18.781 -1.237 -2.164 1 94.38 121 LYS B C 1
ATOM 1974 O O . LYS B 1 121 ? 19.609 -0.423 -2.576 1 94.38 121 LYS B O 1
ATOM 1979 N N . LEU B 1 122 ? 17.547 -0.898 -1.795 1 94.81 122 LEU B N 1
ATOM 1980 C CA . LEU B 1 122 ? 17.125 0.5 -1.843 1 94.81 122 LEU B CA 1
ATOM 1981 C C . LEU B 1 122 ? 17.922 1.336 -0.842 1 94.81 122 LEU B C 1
ATOM 1983 O O . LEU B 1 122 ? 18.406 2.418 -1.179 1 94.81 122 LEU B O 1
ATOM 1987 N N . THR B 1 123 ? 18.031 0.859 0.378 1 92.06 123 THR B N 1
ATOM 1988 C CA . THR B 1 123 ? 18.719 1.627 1.404 1 92.06 123 THR B CA 1
ATOM 1989 C C . THR B 1 123 ? 20.188 1.815 1.036 1 92.06 123 THR B C 1
ATOM 1991 O O . THR B 1 123 ? 20.781 2.852 1.339 1 92.06 123 THR B O 1
ATOM 1994 N N . ASP B 1 124 ? 20.75 0.812 0.375 1 90.38 124 ASP B N 1
ATOM 1995 C CA . ASP B 1 124 ? 22.125 0.922 -0.111 1 90.38 124 ASP B CA 1
ATOM 1996 C C . ASP B 1 124 ? 22.266 2.057 -1.123 1 90.38 124 ASP B C 1
ATOM 1998 O O . ASP B 1 124 ? 23.25 2.791 -1.112 1 90.38 124 ASP B O 1
ATOM 2002 N N . VAL B 1 125 ? 21.297 2.209 -1.98 1 89.5 125 VAL B N 1
ATOM 2003 C CA . VAL B 1 125 ? 21.297 3.25 -3.002 1 89.5 125 VAL B CA 1
ATOM 2004 C C . VAL B 1 125 ? 21.109 4.617 -2.35 1 89.5 125 VAL B C 1
ATOM 2006 O O . VAL B 1 125 ? 21.766 5.59 -2.742 1 89.5 125 VAL B O 1
ATOM 2009 N N . LEU B 1 126 ? 20.281 4.703 -1.294 1 90.06 126 LEU B N 1
ATOM 2010 C CA . LEU B 1 126 ? 19.969 5.973 -0.647 1 90.06 126 LEU B CA 1
ATOM 2011 C C . LEU B 1 126 ? 21.141 6.461 0.191 1 90.06 126 LEU B C 1
ATOM 2013 O O . LEU B 1 126 ? 21.297 7.668 0.402 1 90.06 126 LEU B O 1
ATOM 2017 N N . GLU B 1 127 ? 21.969 5.602 0.654 1 86 127 GLU B N 1
ATOM 2018 C CA . GLU B 1 127 ? 23.078 5.957 1.528 1 86 127 GLU B CA 1
ATOM 2019 C C . GLU B 1 127 ? 24.328 6.293 0.72 1 86 127 GLU B C 1
ATOM 2021 O O . GLU B 1 127 ? 25.328 6.742 1.277 1 86 127 GLU B O 1
ATOM 2026 N N . GLN B 1 128 ? 24.375 6.168 -0.55 1 78.38 128 GLN B N 1
ATOM 2027 C CA . GLN B 1 128 ? 25.516 6.594 -1.373 1 78.38 128 GLN B CA 1
ATOM 2028 C C . GLN B 1 128 ? 25.438 8.086 -1.684 1 78.38 128 GLN B C 1
ATOM 2030 O O . GLN B 1 128 ? 26.453 8.781 -1.652 1 78.38 128 GLN B O 1
#

Radius of gyration: 17.55 Å; Cα contacts (8 Å, |Δi|>4): 644; chains: 2; bounding box: 51×47×40 Å

Sequence (256 aa):
MKLSEALYRTVVNWDDVPEDVIRPGVRRRVYSTDEVMLCWHSLSVGMDLRPHSHADFDQLALILAGEADYYIDDVPHRMTAGSMLLVPAGAEHYIKPLTEPCINLDVFAPPRADYADIARKLTDVLEQMKLSEALYRTVVNWDDVPEDVIRPGVRRRVYSTDEVMLCWHSLSVGMDLRPHSHADFDQLALILAGEADYYIDDVPHRMTAGSMLLVPAGAEHYIKPLTEPCINLDVFAPPRADYADIARKLTDVLEQ

Foldseek 3Di:
DFLVVLVPPDDDDQVLFDWDDPDVQWIWGWAAGQWKIKIKIWGDAPDDWDKDFAAPWKKKKAKQAAWKFKDWQRDTDIHHHGDIDIHDHPTIITIHGDDPGTMMMIMTGPDDPVCVVVNCRSSVSSVD/DFLVVLVPPDDDDQVLFDWDDPDVQWIWGWAAGQWKIKIKIWGDAPDDWDKDFAAPWKKKKAKQAAWKFKDWQRDTDIHHHGDIDIHDHPTIITIHGDDPGTMMMIMTGPDDPVCVVVNCRSSVSSVD

pLDDT: mean 96.58, std 4.99, range [56.03, 98.94]

Organism: NCBI:txid927661